Protein AF-A0A077PC19-F1 (afdb_monomer_lite)

Secondary structure (DSSP, 8-state):
--GGG--HHHHHHHHHHHHHHHHHHHHHHHHT---TTS-HHHHHHHHHHHHHHHHHHHHHTTHHHHHHHHHHHHHHTT-HHHHHHTT--------HHHHHHHHHH-GGGGSS----HHHHHHHHHHHHHHHHHHHHHHHTT--HHHHHHHHHHHHHHHHHHHHHHHHHHHHHTTSS---GGGHHHHSSSSS--HHHHHHHHHHHHHHT-----STTHHHHHHHHHHHHHHHHTT-S-HHHHHHHHHT-TT-SSPPPHHHHHHHHHHHHHHHHHHHHHHHHHHHHHHHTHHHHHHHHHHHHHHTTTTTTSS----GGGHHHHHHHHHHHHHHHT-

Structure (mmCIF, N/CA/C/O backbone):
data_AF-A0A077PC19-F1
#
_entry.id   AF-A0A077PC19-F1
#
loop_
_atom_site.group_PDB
_atom_site.id
_atom_site.type_symbol
_atom_site.label_atom_id
_atom_site.label_alt_id
_atom_site.label_comp_id
_atom_site.label_asym_id
_atom_site.label_entity_id
_atom_site.label_seq_id
_atom_site.pdbx_PDB_ins_code
_atom_site.Cartn_x
_atom_site.Cartn_y
_atom_site.Cartn_z
_atom_site.occupancy
_atom_site.B_iso_or_equiv
_atom_site.auth_seq_id
_atom_site.auth_comp_id
_atom_site.auth_asym_id
_atom_site.auth_atom_id
_atom_site.pdbx_PDB_model_num
ATOM 1 N N . MET A 1 1 ? -17.671 18.410 3.316 1.00 48.97 1 MET A N 1
ATOM 2 C CA . MET A 1 1 ? -18.473 17.272 2.819 1.00 48.97 1 MET A CA 1
ATOM 3 C C . MET A 1 1 ? -18.928 16.477 4.022 1.00 48.97 1 MET A C 1
ATOM 5 O O . MET A 1 1 ? -18.102 16.226 4.891 1.00 48.97 1 MET A O 1
ATOM 9 N N . ASP A 1 2 ? -20.216 16.154 4.103 1.00 54.69 2 ASP A N 1
ATOM 10 C CA . ASP A 1 2 ? -20.725 15.226 5.115 1.00 54.69 2 ASP A CA 1
ATOM 11 C C . ASP A 1 2 ? -20.198 13.819 4.784 1.00 54.69 2 ASP A C 1
ATOM 13 O O . ASP A 1 2 ? -20.251 13.385 3.634 1.00 54.69 2 ASP A O 1
ATOM 17 N N . VAL A 1 3 ? -19.645 13.109 5.767 1.00 60.34 3 VAL A N 1
ATOM 18 C CA . VAL A 1 3 ? -18.997 11.793 5.579 1.00 60.34 3 VAL A CA 1
ATOM 19 C C . VAL A 1 3 ? -19.980 10.761 5.015 1.00 60.34 3 VAL A C 1
ATOM 21 O O . VAL A 1 3 ? -19.579 9.813 4.344 1.00 60.34 3 VAL A O 1
ATOM 24 N N . LYS A 1 4 ? -21.281 10.984 5.230 1.00 57.84 4 LYS A N 1
ATOM 25 C CA . LYS A 1 4 ? -22.383 10.142 4.749 1.00 57.84 4 LYS A CA 1
ATOM 26 C C . LYS A 1 4 ? -22.545 10.116 3.225 1.00 57.84 4 LYS A C 1
ATOM 28 O O . LYS A 1 4 ? -23.187 9.200 2.727 1.00 57.84 4 LYS A O 1
ATOM 33 N N . SER A 1 5 ? -21.990 11.085 2.492 1.00 66.00 5 SER A N 1
ATOM 34 C CA . SER A 1 5 ? -22.081 11.148 1.025 1.00 66.00 5 SER A CA 1
ATOM 35 C C . SER A 1 5 ? -20.858 10.564 0.308 1.00 66.00 5 SER A C 1
ATOM 37 O O . SER A 1 5 ? -20.728 10.737 -0.902 1.00 66.00 5 SER A O 1
ATOM 39 N N . ILE A 1 6 ? -19.911 9.966 1.039 1.00 77.88 6 ILE A N 1
ATOM 40 C CA . ILE A 1 6 ? -18.661 9.451 0.473 1.00 77.88 6 ILE A CA 1
ATOM 41 C C . ILE A 1 6 ? -18.860 7.993 0.069 1.00 77.88 6 ILE A C 1
ATOM 43 O O . ILE A 1 6 ? -19.197 7.152 0.899 1.00 77.88 6 ILE A O 1
ATOM 47 N N . ASP A 1 7 ? -18.589 7.689 -1.197 1.00 84.69 7 ASP A N 1
ATOM 48 C CA . ASP A 1 7 ? -18.525 6.318 -1.691 1.00 84.69 7 ASP A CA 1
ATOM 49 C C . ASP A 1 7 ? -17.154 5.708 -1.350 1.00 84.69 7 ASP A C 1
ATOM 51 O O . ASP A 1 7 ? -16.141 5.981 -2.000 1.00 84.69 7 ASP A O 1
ATOM 55 N N . PHE A 1 8 ? -17.103 4.911 -0.282 1.00 85.25 8 PHE A N 1
ATOM 56 C CA . PHE A 1 8 ? -15.857 4.302 0.188 1.00 85.25 8 PHE A CA 1
ATOM 57 C C . PHE A 1 8 ? -15.315 3.227 -0.761 1.00 85.25 8 PHE A C 1
ATOM 59 O O . PHE A 1 8 ? -14.097 3.032 -0.803 1.00 85.25 8 PHE A O 1
ATOM 66 N N . ASP A 1 9 ? -16.179 2.568 -1.536 1.00 81.12 9 ASP A N 1
ATOM 67 C CA . ASP A 1 9 ? -15.757 1.581 -2.530 1.00 81.12 9 ASP A CA 1
ATOM 68 C C . ASP A 1 9 ? -15.056 2.279 -3.694 1.00 81.12 9 ASP A C 1
ATOM 70 O O . ASP A 1 9 ? -13.981 1.844 -4.118 1.00 81.12 9 ASP A O 1
ATOM 74 N N . LEU A 1 10 ? -15.581 3.432 -4.121 1.00 87.12 10 LEU A N 1
ATOM 75 C CA . LEU A 1 10 ? -14.931 4.301 -5.098 1.00 87.12 10 LEU A CA 1
ATOM 76 C C . LEU A 1 10 ? -13.562 4.795 -4.597 1.00 87.12 10 LEU A C 1
ATOM 78 O O . LEU A 1 10 ? -12.567 4.691 -5.317 1.00 87.12 10 LEU A O 1
ATOM 82 N N . ILE A 1 11 ? -13.461 5.265 -3.344 1.00 89.12 11 ILE A N 1
ATOM 83 C CA . ILE A 1 11 ? -12.167 5.664 -2.752 1.00 89.12 11 ILE A CA 1
ATOM 84 C C . ILE A 1 11 ? -11.170 4.497 -2.758 1.00 89.12 11 ILE A C 1
ATOM 86 O O . ILE A 1 11 ? -10.009 4.666 -3.143 1.00 89.12 11 ILE A O 1
ATOM 90 N N . ASN A 1 12 ? -11.608 3.309 -2.338 1.00 84.69 12 ASN A N 1
ATOM 91 C CA . ASN A 1 12 ? -10.761 2.122 -2.272 1.00 84.69 12 ASN A CA 1
ATOM 92 C C . ASN A 1 12 ? -10.305 1.669 -3.671 1.00 84.69 12 ASN A C 1
ATOM 94 O O . ASN A 1 12 ? -9.142 1.292 -3.834 1.00 84.69 12 ASN A O 1
ATOM 98 N N . TYR A 1 13 ? -11.181 1.765 -4.677 1.00 87.75 13 TYR A N 1
ATOM 99 C CA . TYR A 1 13 ? -10.856 1.515 -6.081 1.00 87.75 13 TYR A CA 1
ATOM 100 C C . TYR A 1 13 ? -9.751 2.455 -6.575 1.00 87.75 13 TYR A C 1
ATOM 102 O O . TYR A 1 13 ? -8.695 1.986 -7.002 1.00 87.75 13 TYR A O 1
ATOM 110 N N . HIS A 1 14 ? -9.935 3.773 -6.441 1.00 89.94 14 HIS A N 1
ATOM 111 C CA . HIS A 1 14 ? -8.957 4.754 -6.922 1.00 89.94 14 HIS A CA 1
ATOM 112 C C . HIS A 1 14 ? -7.614 4.652 -6.191 1.00 89.94 14 HIS A C 1
ATOM 114 O O . HIS A 1 14 ? -6.563 4.671 -6.830 1.00 89.94 14 HIS A O 1
ATOM 120 N N . ALA A 1 15 ? -7.621 4.457 -4.868 1.00 88.56 15 ALA A N 1
ATOM 121 C CA . ALA A 1 15 ? -6.392 4.221 -4.113 1.00 88.56 15 ALA A CA 1
ATOM 122 C C . ALA A 1 15 ? -5.698 2.907 -4.523 1.00 88.56 15 ALA A C 1
ATOM 124 O O . ALA A 1 15 ? -4.467 2.836 -4.548 1.00 88.56 15 ALA A O 1
ATOM 125 N N . GLY A 1 16 ? -6.467 1.870 -4.866 1.00 85.75 16 GLY A N 1
ATOM 126 C CA . GLY A 1 16 ? -5.959 0.611 -5.409 1.00 85.75 16 GLY A CA 1
ATOM 127 C C . GLY A 1 16 ? -5.294 0.774 -6.778 1.00 85.75 16 GLY A C 1
ATOM 128 O O . GLY A 1 16 ? -4.178 0.289 -6.970 1.00 85.75 16 GLY A O 1
ATOM 129 N N . GLU A 1 17 ? -5.932 1.491 -7.701 1.00 87.88 17 GLU A N 1
ATOM 130 C CA . GLU A 1 17 ? -5.395 1.750 -9.043 1.00 87.88 17 GLU A CA 1
ATOM 131 C C . GLU A 1 17 ? -4.142 2.637 -8.998 1.00 87.88 17 GLU A C 1
ATOM 133 O O . GLU A 1 17 ? -3.145 2.326 -9.653 1.00 87.88 17 GLU A O 1
ATOM 138 N N . THR A 1 18 ? -4.117 3.665 -8.143 1.00 90.25 18 THR A N 1
ATOM 139 C CA . THR A 1 18 ? -2.910 4.476 -7.919 1.00 90.25 18 THR A CA 1
ATOM 140 C C . THR A 1 18 ? -1.767 3.637 -7.338 1.00 90.25 18 THR A C 1
ATOM 142 O O . THR A 1 18 ? -0.647 3.683 -7.850 1.00 90.25 18 THR A O 1
ATOM 145 N N . LEU A 1 19 ? -2.026 2.800 -6.322 1.00 88.31 19 LEU A N 1
ATOM 146 C CA . LEU A 1 19 ? -1.015 1.879 -5.772 1.00 88.31 19 LEU A CA 1
ATOM 147 C C . LEU A 1 19 ? -0.431 0.954 -6.830 1.00 88.31 19 LEU A C 1
ATOM 149 O O . LEU A 1 19 ? 0.780 0.725 -6.867 1.00 88.31 19 LEU A O 1
ATOM 153 N N . ARG A 1 20 ? -1.316 0.401 -7.655 1.00 83.94 20 ARG A N 1
ATOM 154 C CA . ARG A 1 20 ? -0.983 -0.516 -8.734 1.00 83.94 20 ARG A CA 1
ATOM 155 C C . ARG A 1 20 ? -0.072 0.157 -9.755 1.00 83.94 20 ARG A C 1
ATOM 157 O O . ARG A 1 20 ? 0.998 -0.372 -10.034 1.00 83.94 20 ARG A O 1
ATOM 164 N N . PHE A 1 21 ? -0.455 1.333 -10.244 1.00 89.31 21 PHE A N 1
ATOM 165 C CA . PHE A 1 21 ? 0.338 2.103 -11.197 1.00 89.31 21 PHE A CA 1
ATOM 166 C C . PHE A 1 21 ? 1.754 2.377 -10.676 1.00 89.31 21 PHE A C 1
ATOM 168 O O . PHE A 1 21 ? 2.738 2.032 -11.330 1.00 89.31 21 PHE A O 1
ATOM 175 N N . TYR A 1 22 ? 1.876 2.894 -9.450 1.00 87.00 22 TYR A N 1
ATOM 176 C CA . TYR A 1 22 ? 3.179 3.206 -8.858 1.00 87.00 22 TYR A CA 1
ATOM 177 C C . TYR A 1 22 ? 4.042 1.978 -8.550 1.00 87.00 22 TYR A C 1
ATOM 179 O O . TYR A 1 22 ? 5.268 2.083 -8.472 1.00 87.00 22 TYR A O 1
ATOM 187 N N . TRP A 1 23 ? 3.431 0.804 -8.389 1.00 80.06 23 TRP A N 1
ATOM 188 C CA . TRP A 1 23 ? 4.167 -0.455 -8.331 1.00 80.06 23 TRP A CA 1
ATOM 189 C C . TRP A 1 23 ? 4.672 -0.873 -9.721 1.00 80.06 23 TRP A C 1
ATOM 191 O O . TRP A 1 23 ? 5.827 -1.289 -9.864 1.00 80.06 23 TRP A O 1
ATOM 201 N N . ASP A 1 24 ? 3.834 -0.712 -10.743 1.00 81.94 24 ASP A N 1
ATOM 202 C CA . ASP A 1 24 ? 4.104 -1.157 -12.108 1.00 81.94 24 ASP A CA 1
ATOM 203 C C . ASP A 1 24 ? 5.155 -0.275 -12.828 1.00 81.94 24 ASP A C 1
ATOM 205 O O . ASP A 1 24 ? 5.886 -0.794 -13.672 1.00 81.94 24 ASP A O 1
ATOM 209 N N . ILE A 1 25 ? 5.350 0.997 -12.434 1.00 85.50 25 ILE A N 1
ATOM 210 C CA . ILE A 1 25 ? 6.392 1.900 -12.988 1.00 85.50 25 ILE A CA 1
ATOM 211 C C . ILE A 1 25 ? 7.779 1.241 -13.028 1.00 85.50 25 ILE A C 1
ATOM 213 O O . ILE A 1 25 ? 8.498 1.310 -14.027 1.00 85.50 25 ILE A O 1
ATOM 217 N N . ARG A 1 26 ? 8.166 0.559 -11.944 1.00 80.25 26 ARG A N 1
ATOM 218 C CA . ARG A 1 26 ? 9.475 -0.101 -11.852 1.00 80.25 26 ARG A CA 1
ATOM 219 C C . ARG A 1 26 ? 9.631 -1.216 -12.889 1.00 80.25 26 ARG A C 1
ATOM 221 O O . ARG A 1 26 ? 10.747 -1.499 -13.319 1.00 80.25 26 ARG A O 1
ATOM 228 N N . LEU A 1 27 ? 8.536 -1.867 -13.279 1.00 80.31 27 LEU A N 1
ATOM 229 C CA . LEU A 1 27 ? 8.556 -2.940 -14.272 1.00 80.31 27 LEU A CA 1
ATOM 230 C C . LEU A 1 27 ? 8.860 -2.403 -15.671 1.00 80.31 27 LEU A C 1
ATOM 232 O O . LEU A 1 27 ? 9.579 -3.073 -16.407 1.00 80.31 27 LEU A O 1
ATOM 236 N N . CYS A 1 28 ? 8.401 -1.191 -15.995 1.00 84.19 28 CYS A N 1
ATOM 237 C CA . CYS A 1 28 ? 8.773 -0.506 -17.233 1.00 84.19 28 CYS A CA 1
ATOM 238 C C . CYS A 1 28 ? 10.297 -0.298 -17.307 1.00 84.19 28 CYS A C 1
ATOM 240 O O . CYS A 1 28 ? 10.916 -0.634 -18.314 1.00 84.19 28 CYS A O 1
ATOM 242 N N . MET A 1 29 ? 10.934 0.113 -16.201 1.00 82.94 29 MET A N 1
ATOM 243 C CA . MET A 1 29 ? 12.398 0.271 -16.155 1.00 82.94 29 MET A CA 1
ATOM 244 C C . MET A 1 29 ? 13.146 -1.053 -16.289 1.00 82.94 29 MET A C 1
ATOM 246 O O . MET A 1 29 ? 14.207 -1.126 -16.894 1.00 82.94 29 MET A O 1
ATOM 250 N N . LEU A 1 30 ? 12.617 -2.127 -15.700 1.00 76.50 30 LEU A N 1
ATOM 251 C CA . LEU A 1 30 ? 13.215 -3.454 -15.855 1.00 76.50 30 LEU A CA 1
ATOM 252 C C . LEU A 1 30 ? 13.087 -3.973 -17.296 1.00 76.50 30 LEU A C 1
ATOM 254 O O . LEU A 1 30 ? 13.908 -4.788 -17.717 1.00 76.50 30 LEU A O 1
ATOM 258 N N . ALA A 1 31 ? 12.078 -3.514 -18.038 1.00 78.38 31 ALA A N 1
ATOM 259 C CA . ALA A 1 31 ? 11.825 -3.916 -19.414 1.00 78.38 31 ALA A CA 1
ATOM 260 C C . ALA A 1 31 ? 12.740 -3.223 -20.439 1.00 78.38 31 ALA A C 1
ATOM 262 O O . ALA A 1 31 ? 12.983 -3.815 -21.490 1.00 78.38 31 ALA A O 1
ATOM 263 N N . SER A 1 32 ? 13.301 -2.042 -20.137 1.00 79.00 32 SER A N 1
ATOM 264 C CA . SER A 1 32 ? 14.166 -1.289 -21.068 1.00 79.00 32 SER A CA 1
ATOM 265 C C . SER A 1 32 ? 15.507 -1.953 -21.372 1.00 79.00 32 SER A C 1
ATOM 267 O O . SER A 1 32 ? 16.168 -1.572 -22.331 1.00 79.00 32 SER A O 1
ATOM 269 N N . ARG A 1 33 ? 15.909 -2.964 -20.587 1.00 70.19 33 ARG A N 1
ATOM 270 C CA . ARG A 1 33 ? 17.160 -3.738 -20.730 1.00 70.19 33 ARG A CA 1
ATOM 271 C C . ARG A 1 33 ? 18.460 -2.929 -20.639 1.00 70.19 33 ARG A C 1
ATOM 273 O O . ARG A 1 33 ? 19.518 -3.553 -20.634 1.00 70.19 33 ARG A O 1
ATOM 280 N N . THR A 1 34 ? 18.398 -1.609 -20.472 1.00 76.38 34 THR A N 1
ATOM 281 C CA . THR A 1 34 ? 19.565 -0.749 -20.258 1.00 76.38 34 THR A CA 1
ATOM 282 C C . THR A 1 34 ? 20.288 -1.167 -18.981 1.00 76.38 34 THR A C 1
ATOM 284 O O . THR A 1 34 ? 19.705 -1.269 -17.894 1.00 76.38 34 THR A O 1
ATOM 287 N N . LEU A 1 35 ? 21.579 -1.432 -19.103 1.00 70.25 35 LEU A N 1
ATOM 288 C CA . LEU A 1 35 ? 22.453 -1.773 -18.001 1.00 70.25 35 LEU A CA 1
ATOM 289 C C . LEU A 1 35 ? 23.081 -0.508 -17.416 1.00 70.25 35 LEU A C 1
ATOM 291 O O . LEU A 1 35 ? 23.313 0.500 -18.076 1.00 70.25 35 LEU A O 1
ATOM 295 N N . SER A 1 36 ? 23.451 -0.583 -16.139 1.00 67.00 36 SER A N 1
ATOM 296 C CA . SER A 1 36 ? 24.162 0.510 -15.466 1.00 67.00 36 SER A CA 1
ATOM 297 C C . SER A 1 36 ? 25.519 0.836 -16.105 1.00 67.00 36 SER A C 1
ATOM 299 O O . SER A 1 36 ? 26.063 1.906 -15.854 1.00 67.00 36 SER A O 1
ATOM 301 N N . SER A 1 37 ? 26.091 -0.103 -16.863 1.00 70.19 37 SER A N 1
ATOM 302 C CA . SER A 1 37 ? 27.350 0.043 -17.603 1.00 70.19 37 SER A CA 1
ATOM 303 C C . SER A 1 37 ? 27.198 0.777 -18.932 1.00 70.19 37 SER A C 1
ATOM 305 O O . SER A 1 37 ? 28.211 1.198 -19.477 1.00 70.19 37 SER A O 1
ATOM 307 N N . ASP A 1 38 ? 25.972 0.924 -19.438 1.00 79.69 38 ASP A N 1
ATOM 308 C CA . ASP A 1 38 ? 25.723 1.522 -20.749 1.00 79.69 38 ASP A CA 1
ATOM 309 C C . ASP A 1 38 ? 26.036 3.019 -20.732 1.00 79.69 38 ASP A C 1
ATOM 311 O O . ASP A 1 38 ? 26.166 3.641 -19.661 1.00 79.69 38 ASP A O 1
ATOM 315 N N . SER A 1 39 ? 26.170 3.604 -21.922 1.00 86.50 39 SER A N 1
ATOM 316 C CA . SER A 1 39 ? 26.531 5.010 -22.049 1.00 86.50 39 SER A CA 1
ATOM 317 C C . SER A 1 39 ? 25.462 5.917 -21.425 1.00 86.50 39 SER A C 1
ATOM 319 O O . SER A 1 39 ? 24.308 5.535 -21.206 1.00 86.50 39 SER A O 1
ATOM 321 N N . ILE A 1 40 ? 25.852 7.149 -21.091 1.00 86.19 40 ILE A N 1
ATOM 322 C CA . ILE A 1 40 ? 24.906 8.147 -20.573 1.00 86.19 40 ILE A CA 1
ATOM 323 C C . ILE A 1 40 ? 23.813 8.438 -21.611 1.00 86.19 40 ILE A C 1
ATOM 325 O O . ILE A 1 40 ? 22.666 8.665 -21.229 1.00 86.19 40 ILE A O 1
ATOM 329 N N . GLU A 1 41 ? 24.146 8.398 -22.901 1.00 88.19 41 GLU A N 1
ATOM 330 C CA . GLU A 1 41 ? 23.197 8.687 -23.974 1.00 88.19 41 GLU A CA 1
ATOM 331 C C . GLU A 1 41 ? 22.148 7.575 -24.116 1.00 88.19 41 GLU A C 1
ATOM 333 O O . GLU A 1 41 ? 20.954 7.872 -24.100 1.00 88.19 41 GLU A O 1
ATOM 338 N N . ASP A 1 42 ? 22.560 6.303 -24.068 1.00 85.81 42 ASP A N 1
ATOM 339 C CA . ASP A 1 42 ? 21.639 5.150 -24.096 1.00 85.81 42 ASP A CA 1
ATOM 340 C C . ASP A 1 42 ? 20.650 5.180 -22.920 1.00 85.81 42 ASP A C 1
ATOM 342 O O . ASP A 1 42 ? 19.464 4.854 -23.051 1.00 85.81 42 ASP A O 1
ATOM 346 N N . LYS A 1 43 ? 21.125 5.612 -21.744 1.00 86.88 43 LYS A N 1
ATOM 347 C CA . LYS A 1 43 ? 20.294 5.781 -20.543 1.00 86.88 43 LYS A CA 1
ATOM 348 C C . LYS A 1 43 ? 19.287 6.912 -20.697 1.00 86.88 43 LYS A C 1
ATOM 350 O O . LYS A 1 43 ? 18.141 6.744 -20.282 1.00 86.88 43 LYS A O 1
ATOM 355 N N . LYS A 1 44 ? 19.685 8.045 -21.281 1.00 90.06 44 LYS A N 1
ATOM 356 C CA . LYS A 1 44 ? 18.773 9.163 -21.561 1.00 90.06 44 LYS A CA 1
ATOM 357 C C . LYS A 1 44 ? 17.718 8.774 -22.590 1.00 90.06 44 LYS A C 1
ATOM 359 O O . LYS A 1 44 ? 16.547 9.081 -22.384 1.00 90.06 44 LYS A O 1
ATOM 364 N N . GLU A 1 45 ? 18.105 8.088 -23.664 1.00 90.69 45 GLU A N 1
ATOM 365 C CA . GLU A 1 45 ? 17.160 7.616 -24.680 1.00 90.69 45 GLU A CA 1
ATOM 366 C C . GLU A 1 45 ? 16.149 6.638 -24.071 1.00 90.69 45 GLU A C 1
ATOM 368 O O . GLU A 1 45 ? 14.938 6.816 -24.211 1.00 90.69 45 GLU A O 1
ATOM 373 N N . SER A 1 46 ? 16.637 5.658 -23.308 1.00 89.62 46 SER A N 1
ATOM 374 C CA . SER A 1 46 ? 15.786 4.688 -22.618 1.00 89.62 46 SER A CA 1
ATOM 375 C C . SER A 1 46 ? 14.843 5.362 -21.617 1.00 89.62 46 SER A C 1
ATOM 377 O O . SER A 1 46 ? 13.659 5.037 -21.578 1.00 89.62 46 SER A O 1
ATOM 379 N N . ALA A 1 47 ? 15.326 6.347 -20.851 1.00 90.62 47 ALA A N 1
ATOM 380 C CA . ALA A 1 47 ? 14.501 7.113 -19.919 1.00 90.62 47 ALA A CA 1
ATOM 381 C C . ALA A 1 47 ? 13.383 7.897 -20.628 1.00 90.62 47 ALA A C 1
ATOM 383 O O . ALA A 1 47 ? 12.259 7.904 -20.133 1.00 90.62 47 ALA A O 1
ATOM 384 N N . LYS A 1 48 ? 13.648 8.490 -21.803 1.00 93.50 48 LYS A N 1
ATOM 385 C CA . LYS A 1 48 ? 12.622 9.163 -22.626 1.00 93.50 48 LYS A CA 1
ATOM 386 C C . LYS A 1 48 ? 11.567 8.188 -23.151 1.00 93.50 48 LYS A C 1
ATOM 388 O O . LYS A 1 48 ? 10.381 8.504 -23.152 1.00 93.50 48 LYS A O 1
ATOM 393 N N . LYS A 1 49 ? 11.976 6.997 -23.608 1.00 93.50 49 LYS A N 1
ATOM 394 C CA . LYS A 1 49 ? 11.027 5.957 -24.055 1.00 93.50 49 LYS A CA 1
ATOM 395 C C . LYS A 1 49 ? 10.144 5.495 -22.897 1.00 93.50 49 LYS A C 1
ATOM 397 O O . LYS A 1 49 ? 8.926 5.424 -23.033 1.00 93.50 49 LYS A O 1
ATOM 402 N N . CYS A 1 50 ? 10.754 5.248 -21.743 1.00 92.00 50 CYS A N 1
ATOM 403 C CA . CYS A 1 50 ? 10.055 4.896 -20.518 1.00 92.00 50 CYS A CA 1
ATOM 404 C C . CYS A 1 50 ? 9.065 5.978 -20.062 1.00 92.00 50 CYS A C 1
ATOM 406 O O . CYS A 1 50 ? 7.925 5.646 -19.758 1.00 92.00 50 CYS A O 1
ATOM 408 N N . GLU A 1 51 ? 9.465 7.251 -20.049 1.00 94.19 51 GLU A N 1
ATOM 409 C CA . GLU A 1 51 ? 8.584 8.381 -19.731 1.00 94.19 51 GLU A CA 1
ATOM 410 C C . GLU A 1 51 ? 7.322 8.370 -20.598 1.00 94.19 51 GLU A C 1
ATOM 412 O O . GLU A 1 51 ? 6.223 8.289 -20.054 1.00 94.19 51 GLU A O 1
ATOM 417 N N . LYS A 1 52 ? 7.472 8.330 -21.929 1.00 94.31 52 LYS A N 1
ATOM 418 C CA . LYS A 1 52 ? 6.335 8.317 -22.867 1.00 94.31 52 LYS A CA 1
ATOM 419 C C . LYS A 1 52 ? 5.345 7.185 -22.585 1.00 94.31 52 LYS A C 1
ATOM 421 O O . LYS A 1 52 ? 4.132 7.388 -22.624 1.00 94.31 52 LYS A O 1
ATOM 426 N N . ILE A 1 53 ? 5.848 5.982 -22.302 1.00 91.88 53 ILE A N 1
ATOM 427 C CA . ILE A 1 53 ? 4.997 4.831 -21.965 1.00 91.88 53 ILE A CA 1
ATOM 428 C C . ILE A 1 53 ? 4.280 5.052 -20.640 1.00 91.88 53 ILE A C 1
ATOM 430 O O . ILE A 1 53 ? 3.087 4.780 -20.540 1.00 91.88 53 ILE A O 1
ATOM 434 N N . LEU A 1 54 ? 4.993 5.523 -19.618 1.00 92.12 54 LEU A N 1
ATOM 435 C CA . LEU A 1 54 ? 4.415 5.739 -18.296 1.00 92.12 54 LEU A CA 1
ATOM 436 C C . LEU A 1 54 ? 3.358 6.843 -18.307 1.00 92.12 54 LEU A C 1
ATOM 438 O O . LEU A 1 54 ? 2.334 6.681 -17.650 1.00 92.12 54 LEU A O 1
ATOM 442 N N . GLU A 1 55 ? 3.553 7.908 -19.084 1.00 92.81 55 GLU A N 1
ATOM 443 C CA . GLU A 1 55 ? 2.549 8.955 -19.295 1.00 92.81 55 GLU A CA 1
ATOM 444 C C . GLU A 1 55 ? 1.291 8.408 -19.970 1.00 92.81 55 GLU A C 1
ATOM 446 O O . GLU A 1 55 ? 0.180 8.629 -19.480 1.00 92.81 55 GLU A O 1
ATOM 451 N N . LYS A 1 56 ? 1.454 7.627 -21.047 1.00 92.06 56 LYS A N 1
ATOM 452 C CA . LYS A 1 56 ? 0.334 6.949 -21.711 1.00 92.06 56 LYS A CA 1
ATOM 453 C C . LYS A 1 56 ? -0.406 6.027 -20.742 1.00 92.06 56 LYS A C 1
ATOM 455 O O . LYS A 1 56 ? -1.627 6.079 -20.643 1.00 92.06 56 LYS A O 1
ATOM 460 N N . PHE A 1 57 ? 0.328 5.220 -19.980 1.00 89.31 57 PHE A N 1
ATOM 461 C CA . PHE A 1 57 ? -0.258 4.275 -19.034 1.00 89.31 57 PHE A CA 1
ATOM 462 C C . PHE A 1 57 ? -0.977 4.987 -17.876 1.00 89.31 57 PHE A C 1
ATOM 464 O O . PHE A 1 57 ? -2.056 4.563 -17.466 1.00 89.31 57 PHE A O 1
ATOM 471 N N . ALA A 1 58 ? -0.428 6.102 -17.383 1.00 91.00 58 ALA A N 1
ATOM 472 C CA . ALA A 1 58 ? -1.067 6.945 -16.374 1.00 91.00 58 ALA A CA 1
ATOM 473 C C . ALA A 1 58 ? -2.372 7.574 -16.886 1.00 91.00 58 ALA A C 1
ATOM 475 O O . ALA A 1 58 ? -3.349 7.664 -16.136 1.00 91.00 58 ALA A O 1
ATOM 476 N N . PHE A 1 59 ? -2.388 7.999 -18.153 1.00 91.38 59 PHE A N 1
ATOM 477 C CA . PHE A 1 59 ? -3.575 8.530 -18.817 1.00 91.38 59 PHE A CA 1
ATOM 478 C C . PHE A 1 59 ? -4.662 7.459 -18.966 1.00 91.38 59 PHE A C 1
ATOM 480 O O . PHE A 1 59 ? -5.786 7.676 -18.513 1.00 91.38 59 PHE A O 1
ATOM 487 N N . ASP A 1 60 ? -4.314 6.284 -19.500 1.00 88.75 60 ASP A N 1
ATOM 488 C CA . ASP A 1 60 ? -5.245 5.165 -19.705 1.00 88.75 60 ASP A CA 1
ATOM 489 C C . ASP A 1 60 ? -5.874 4.693 -18.382 1.00 88.75 60 ASP A C 1
ATOM 491 O O . ASP A 1 60 ? -7.067 4.395 -18.316 1.00 88.75 60 ASP A O 1
ATOM 495 N N . MET A 1 61 ? -5.088 4.675 -17.299 1.00 88.25 61 MET A N 1
ATOM 496 C CA . MET A 1 61 ? -5.550 4.327 -15.949 1.00 88.25 61 MET A CA 1
ATOM 497 C C . MET A 1 61 ? -6.241 5.486 -15.207 1.00 88.25 61 MET A C 1
ATOM 499 O O . MET A 1 61 ? -6.635 5.322 -14.051 1.00 88.25 61 MET A O 1
ATOM 503 N N . LYS A 1 62 ? -6.378 6.665 -15.829 1.00 91.00 62 LYS A N 1
ATOM 504 C CA . LYS A 1 62 ? -6.969 7.878 -15.233 1.00 91.00 62 LYS A CA 1
ATOM 505 C C . LYS A 1 62 ? -6.346 8.267 -13.885 1.00 91.00 62 LYS A C 1
ATOM 507 O O . LYS A 1 62 ? -7.029 8.727 -12.969 1.00 91.00 62 LYS A O 1
ATOM 512 N N . ILE A 1 63 ? -5.027 8.132 -13.756 1.00 91.75 63 ILE A N 1
ATOM 513 C CA . ILE A 1 63 ? -4.309 8.355 -12.489 1.00 91.75 63 ILE A CA 1
ATOM 514 C C . ILE A 1 63 ? -4.507 9.776 -11.945 1.00 91.75 63 ILE A C 1
ATOM 516 O O . ILE A 1 63 ? -4.638 9.958 -10.736 1.00 91.75 63 ILE A O 1
ATOM 520 N N . ASN A 1 64 ? -4.633 10.777 -12.818 1.00 89.56 64 ASN A N 1
ATOM 521 C CA . ASN A 1 64 ? -4.917 12.158 -12.412 1.00 89.56 64 ASN A CA 1
ATOM 522 C C . ASN A 1 64 ? -6.289 12.325 -11.740 1.00 89.56 64 ASN A C 1
ATOM 524 O O . ASN A 1 64 ? -6.430 13.133 -10.823 1.00 89.56 64 ASN A O 1
ATOM 528 N N . GLU A 1 65 ? -7.300 11.574 -12.177 1.00 90.62 65 GLU A N 1
ATOM 529 C CA . GLU A 1 65 ? -8.622 11.567 -11.545 1.00 90.62 65 GLU A CA 1
ATOM 530 C C . GLU A 1 65 ? -8.546 10.900 -10.171 1.00 90.62 65 GLU A C 1
ATOM 532 O O . GLU A 1 65 ? -8.948 11.502 -9.172 1.00 90.62 65 GLU A O 1
ATOM 537 N N . SER A 1 66 ? -7.919 9.719 -10.105 1.00 92.44 66 SER A N 1
ATOM 538 C CA . SER A 1 66 ? -7.654 9.019 -8.845 1.00 92.44 66 SER A CA 1
ATOM 539 C C . SER A 1 66 ? -6.938 9.928 -7.850 1.00 92.44 66 SER A C 1
ATOM 541 O O . SER A 1 66 ? -7.320 9.994 -6.682 1.00 92.44 66 SER A O 1
ATOM 543 N N . HIS A 1 67 ? -5.959 10.712 -8.313 1.00 91.69 67 HIS A N 1
ATOM 544 C CA . HIS A 1 67 ? -5.231 11.617 -7.442 1.00 91.69 67 HIS A CA 1
ATOM 545 C C . HIS A 1 67 ? -6.098 12.709 -6.817 1.00 91.69 67 HIS A C 1
ATOM 547 O O . HIS A 1 67 ? -5.929 12.994 -5.630 1.00 91.69 67 HIS A O 1
ATOM 553 N N . LYS A 1 68 ? -7.021 13.300 -7.587 1.00 90.19 68 LYS A N 1
ATOM 554 C CA . LYS A 1 68 ? -7.968 14.311 -7.092 1.00 90.19 68 LYS A CA 1
ATOM 555 C C . LYS A 1 68 ? -8.907 13.719 -6.044 1.00 90.19 68 LYS A C 1
ATOM 557 O O . LYS A 1 68 ? -9.103 14.320 -4.991 1.00 90.19 68 LYS A O 1
ATOM 562 N N . ILE A 1 69 ? -9.437 12.527 -6.310 1.00 90.88 69 ILE A N 1
ATOM 563 C CA . ILE A 1 69 ? -10.349 11.817 -5.405 1.00 90.88 69 ILE A CA 1
ATOM 564 C C . ILE A 1 69 ? -9.656 11.503 -4.074 1.00 90.88 69 ILE A C 1
ATOM 566 O O . ILE A 1 69 ? -10.178 11.829 -3.007 1.00 90.88 69 ILE A O 1
ATOM 570 N N . ILE A 1 70 ? -8.443 10.947 -4.135 1.00 91.44 70 ILE A N 1
ATOM 571 C CA . ILE A 1 70 ? -7.625 10.624 -2.959 1.00 91.44 70 ILE A CA 1
ATOM 572 C C . ILE A 1 70 ? -7.312 11.889 -2.144 1.00 91.44 70 ILE A C 1
ATOM 574 O O . ILE A 1 70 ? -7.471 11.884 -0.924 1.00 91.44 70 ILE A O 1
ATOM 578 N N . ASN A 1 71 ? -6.939 12.992 -2.799 1.00 89.38 71 ASN A N 1
ATOM 579 C CA . ASN A 1 71 ? -6.658 14.269 -2.132 1.00 89.38 71 ASN A CA 1
ATOM 580 C C . ASN A 1 71 ? -7.866 14.866 -1.413 1.00 89.38 71 ASN A C 1
ATOM 582 O O . ASN A 1 71 ? -7.761 15.321 -0.268 1.00 89.38 71 ASN A O 1
ATOM 586 N N . ASN A 1 72 ? -9.018 14.858 -2.081 1.00 89.44 72 ASN A N 1
ATOM 587 C CA . ASN A 1 72 ? -10.263 15.346 -1.500 1.00 89.44 72 ASN A CA 1
ATOM 588 C C . ASN A 1 72 ? -10.637 14.515 -0.268 1.00 89.44 72 ASN A C 1
ATOM 590 O O . ASN A 1 72 ? -11.043 15.062 0.761 1.00 89.44 72 ASN A O 1
ATOM 594 N N . PHE A 1 73 ? -10.438 13.197 -0.339 1.00 91.06 73 PHE A N 1
ATOM 595 C CA . PHE A 1 73 ? -10.687 12.305 0.783 1.00 91.06 73 PHE A CA 1
ATOM 596 C C . PHE A 1 73 ? -9.723 12.542 1.952 1.00 91.06 73 PHE A C 1
ATOM 598 O O . PHE A 1 73 ? -10.187 12.686 3.080 1.00 91.06 73 PHE A O 1
ATOM 605 N N . ILE A 1 74 ? -8.413 12.670 1.700 1.00 90.00 74 ILE A N 1
ATOM 606 C CA . ILE A 1 74 ? -7.401 13.004 2.724 1.00 90.00 74 ILE A CA 1
ATOM 607 C C . ILE A 1 74 ? -7.772 14.293 3.469 1.00 90.00 74 ILE A C 1
ATOM 609 O O . ILE A 1 74 ? -7.718 14.346 4.701 1.00 90.00 74 ILE A O 1
ATOM 613 N N . SER A 1 75 ? -8.191 15.315 2.721 1.00 87.94 75 SER A N 1
ATOM 614 C CA . SER A 1 75 ? -8.645 16.582 3.296 1.00 87.94 75 SER A CA 1
ATOM 615 C C . SER A 1 75 ? -9.895 16.390 4.154 1.00 87.94 75 SER A C 1
ATOM 617 O O . SER A 1 75 ? -9.985 16.942 5.247 1.00 87.94 75 SER A O 1
ATOM 619 N N . THR A 1 76 ? -10.826 15.547 3.705 1.00 88.00 76 THR A N 1
ATOM 620 C CA . THR A 1 76 ? -12.066 15.248 4.431 1.00 88.00 76 THR A CA 1
ATOM 621 C C . THR A 1 76 ? -11.803 14.526 5.754 1.00 88.00 76 THR A C 1
ATOM 623 O O . THR A 1 76 ? -12.337 14.921 6.787 1.00 88.00 76 THR A O 1
ATOM 626 N N . ILE A 1 77 ? -10.918 13.525 5.767 1.00 88.38 77 ILE A N 1
ATOM 627 C CA . ILE A 1 77 ? -10.538 12.810 6.999 1.00 88.38 77 ILE A CA 1
ATOM 628 C C . ILE A 1 77 ? -9.592 13.624 7.904 1.00 88.38 77 ILE A C 1
ATOM 630 O O . ILE A 1 77 ? -9.229 13.167 8.988 1.00 88.38 77 ILE A O 1
ATOM 634 N N . SER A 1 78 ? -9.206 14.835 7.487 1.00 87.69 78 SER A N 1
ATOM 635 C CA . SER A 1 78 ? -8.462 15.820 8.283 1.00 87.69 78 SER A CA 1
ATOM 636 C C . SER A 1 78 ? -7.106 15.334 8.820 1.00 87.69 78 SER A C 1
ATOM 638 O O . SER A 1 78 ? -6.697 15.703 9.919 1.00 87.69 78 SER A O 1
ATOM 640 N N . ILE A 1 79 ? -6.369 14.530 8.041 1.00 88.19 79 ILE A N 1
ATOM 641 C CA . ILE A 1 79 ? -5.051 14.002 8.454 1.00 88.19 79 ILE A CA 1
ATOM 642 C C . ILE A 1 79 ? -3.850 14.781 7.898 1.00 88.19 79 ILE A C 1
ATOM 644 O O . ILE A 1 79 ? -2.715 14.380 8.144 1.00 88.19 79 ILE A O 1
ATOM 648 N N . ASN A 1 80 ? -4.061 15.895 7.185 1.00 88.75 80 ASN A N 1
ATOM 649 C CA . ASN A 1 80 ? -2.996 16.670 6.520 1.00 88.75 80 ASN A CA 1
ATOM 650 C C . ASN A 1 80 ? -1.804 16.973 7.442 1.00 88.75 80 ASN A C 1
ATOM 652 O O . ASN A 1 80 ? -0.665 16.653 7.118 1.00 88.75 80 ASN A O 1
ATOM 656 N N . ARG A 1 81 ? -2.071 17.460 8.658 1.00 87.69 81 ARG A N 1
ATOM 657 C CA . ARG A 1 81 ? -1.023 17.765 9.645 1.00 87.69 81 ARG A CA 1
ATOM 658 C C . ARG A 1 81 ? -0.219 16.534 10.083 1.00 87.69 81 ARG A C 1
ATOM 660 O O . ARG A 1 81 ? 0.960 16.637 10.414 1.00 87.69 81 ARG A O 1
ATOM 667 N N . ALA A 1 82 ? -0.848 15.359 10.108 1.00 89.56 82 ALA A N 1
ATOM 668 C CA . ALA A 1 82 ? -0.158 14.107 10.401 1.00 89.56 82 ALA A CA 1
ATOM 669 C C . ALA A 1 82 ? 0.778 13.704 9.249 1.00 89.56 82 ALA A C 1
ATOM 671 O O . ALA A 1 82 ? 1.869 13.197 9.504 1.00 89.56 82 ALA A O 1
ATOM 672 N N . LEU A 1 83 ? 0.383 13.976 8.002 1.00 87.75 83 LEU A N 1
ATOM 673 C CA . LEU A 1 83 ? 1.200 13.737 6.808 1.00 87.75 83 LEU A CA 1
ATOM 674 C C . LEU A 1 83 ? 2.389 14.703 6.723 1.00 87.75 83 LEU A C 1
ATOM 676 O O . LEU A 1 83 ? 3.512 14.264 6.475 1.00 87.75 83 LEU A O 1
ATOM 680 N N . GLU A 1 84 ? 2.177 15.980 7.046 1.00 88.00 84 GLU A N 1
ATOM 681 C CA . GLU A 1 84 ? 3.245 16.985 7.151 1.00 88.00 84 GLU A CA 1
ATOM 682 C C . GLU A 1 84 ? 4.326 16.556 8.157 1.00 88.00 84 GLU A C 1
ATOM 684 O O . GLU A 1 84 ? 5.517 16.602 7.854 1.00 88.00 84 GLU A O 1
ATOM 689 N N . LEU A 1 85 ? 3.934 16.039 9.331 1.00 88.75 85 LEU A N 1
ATOM 690 C CA . LEU A 1 85 ? 4.886 15.522 10.327 1.00 88.75 85 LEU A CA 1
ATOM 691 C C . LEU A 1 85 ? 5.682 14.297 9.855 1.00 88.75 85 LEU A C 1
ATOM 693 O O . LEU A 1 85 ? 6.760 14.025 10.391 1.00 88.75 85 LEU A O 1
ATOM 697 N N . LEU A 1 86 ? 5.159 13.543 8.887 1.00 85.62 86 LEU A N 1
ATOM 698 C CA . LEU A 1 86 ? 5.863 12.426 8.254 1.00 85.62 86 LEU A CA 1
ATOM 699 C C . LEU A 1 86 ? 6.812 12.887 7.135 1.00 85.62 86 LEU A C 1
ATOM 701 O O . LEU A 1 86 ? 7.501 12.043 6.547 1.00 85.62 86 LEU A O 1
ATOM 705 N N . GLY A 1 87 ? 6.837 14.190 6.826 1.00 83.38 87 GLY A N 1
ATOM 706 C CA . GLY A 1 87 ? 7.533 14.749 5.669 1.00 83.38 87 GLY A CA 1
ATOM 707 C C . GLY A 1 87 ? 7.008 14.175 4.354 1.00 83.38 87 GLY A C 1
ATOM 708 O O . GLY A 1 87 ? 7.795 13.959 3.432 1.00 83.38 87 GLY A O 1
ATOM 709 N N . ILE A 1 88 ? 5.719 13.825 4.328 1.00 81.38 88 ILE A N 1
ATOM 710 C CA . ILE A 1 88 ? 5.026 13.287 3.165 1.00 81.38 88 ILE A CA 1
ATOM 711 C C . ILE A 1 88 ? 4.327 14.451 2.477 1.00 81.38 88 ILE A C 1
ATOM 713 O O . ILE A 1 88 ? 3.356 14.998 2.995 1.00 81.38 88 ILE A O 1
ATOM 717 N N . GLU A 1 89 ? 4.805 14.791 1.290 1.00 69.75 89 GLU A N 1
ATOM 718 C CA . GLU A 1 89 ? 4.110 15.701 0.391 1.00 69.75 89 GLU A CA 1
ATOM 719 C C . GLU A 1 89 ? 3.325 14.864 -0.611 1.00 69.75 89 GLU A C 1
ATOM 721 O O . GLU A 1 89 ? 3.898 14.040 -1.329 1.00 69.75 89 GLU A O 1
ATOM 726 N N . TYR A 1 90 ? 2.008 15.062 -0.681 1.00 71.06 90 TYR A N 1
ATOM 727 C CA . TYR A 1 90 ? 1.245 14.484 -1.779 1.00 71.06 90 TYR A CA 1
ATOM 728 C C . TYR A 1 90 ? 1.432 15.331 -3.035 1.00 71.06 90 TYR A C 1
ATOM 730 O O . TYR A 1 90 ? 0.611 16.177 -3.387 1.00 71.06 90 TYR A O 1
ATOM 738 N N . ASN A 1 91 ? 2.554 15.098 -3.707 1.00 74.31 91 ASN A N 1
ATOM 739 C CA . ASN A 1 91 ? 2.824 15.653 -5.018 1.00 74.31 91 ASN A CA 1
ATOM 740 C C . ASN A 1 91 ? 2.607 14.564 -6.072 1.00 74.31 91 ASN A C 1
ATOM 742 O O . ASN A 1 91 ? 3.431 13.664 -6.218 1.00 74.31 91 ASN A O 1
ATOM 746 N N . SER A 1 92 ? 1.504 14.656 -6.811 1.00 72.94 92 SER A N 1
ATOM 747 C CA . SER A 1 92 ? 1.168 13.721 -7.891 1.00 72.94 92 SER A CA 1
ATOM 748 C C . SER A 1 92 ? 1.946 13.964 -9.189 1.00 72.94 92 SER A C 1
ATOM 750 O O . SER A 1 92 ? 1.922 13.106 -10.072 1.00 72.94 92 SER A O 1
ATOM 752 N N . ASN A 1 93 ? 2.669 15.083 -9.300 1.00 80.44 93 ASN A N 1
ATOM 753 C CA . ASN A 1 93 ? 3.481 15.425 -10.466 1.00 80.44 93 ASN A CA 1
ATOM 754 C C . ASN A 1 93 ? 4.832 14.712 -10.376 1.00 80.44 93 ASN A C 1
ATOM 756 O O . ASN A 1 93 ? 5.860 15.305 -10.046 1.00 80.44 93 ASN A O 1
ATOM 760 N N . VAL A 1 94 ? 4.815 13.400 -10.596 1.00 82.69 94 VAL A N 1
ATOM 761 C CA . VAL A 1 94 ? 6.035 12.595 -10.647 1.00 82.69 94 VAL A CA 1
ATOM 762 C C . VAL A 1 94 ? 6.707 12.816 -11.996 1.00 82.69 94 VAL A C 1
ATOM 764 O O . VAL A 1 94 ? 6.130 12.507 -13.034 1.00 82.69 94 VAL A O 1
ATOM 767 N N . ASN A 1 95 ? 7.941 13.319 -11.982 1.00 87.62 95 ASN A N 1
ATOM 768 C CA . ASN A 1 95 ? 8.759 13.420 -13.187 1.00 87.62 95 ASN A CA 1
ATOM 769 C C . ASN A 1 95 ? 9.278 12.020 -13.564 1.00 87.62 95 ASN A C 1
ATOM 771 O O . ASN A 1 95 ? 10.258 11.522 -12.995 1.00 87.62 95 ASN A O 1
ATOM 775 N N . PHE A 1 96 ? 8.584 11.350 -14.490 1.00 89.00 96 PHE A N 1
ATOM 776 C CA . PHE A 1 96 ? 8.922 9.983 -14.884 1.00 89.00 96 PHE A CA 1
ATOM 777 C C . PHE A 1 96 ? 10.269 9.894 -15.597 1.00 89.00 96 PHE A C 1
ATOM 779 O O . PHE A 1 96 ? 10.960 8.891 -15.412 1.00 89.00 96 PHE A O 1
ATOM 786 N N . TYR A 1 97 ? 10.689 10.921 -16.337 1.00 88.88 97 TYR A N 1
ATOM 787 C CA . TYR A 1 97 ? 12.020 10.959 -16.937 1.00 88.88 97 TYR A CA 1
ATOM 788 C C . TYR A 1 97 ? 13.126 10.956 -15.882 1.00 88.88 97 TYR A C 1
ATOM 790 O O . TYR A 1 97 ? 14.002 10.091 -15.911 1.00 88.88 97 TYR A O 1
ATOM 798 N N . GLU A 1 98 ? 13.070 11.867 -14.907 1.00 85.38 98 GLU A N 1
ATOM 799 C CA . GLU A 1 98 ? 14.075 11.946 -13.840 1.00 85.38 98 GLU A CA 1
ATOM 800 C C . GLU A 1 98 ? 14.106 10.679 -12.986 1.00 85.38 98 GLU A C 1
ATOM 802 O O . GLU A 1 98 ? 15.184 10.187 -12.629 1.00 85.38 98 GLU A O 1
ATOM 807 N N . TYR A 1 99 ? 12.931 10.116 -12.688 1.00 85.94 99 TYR A N 1
ATOM 808 C CA . TYR A 1 99 ? 12.828 8.828 -12.013 1.00 85.94 99 TYR A CA 1
ATOM 809 C C . TYR A 1 99 ? 13.524 7.722 -12.816 1.00 85.94 99 TYR A C 1
ATOM 811 O O . TYR A 1 99 ? 14.363 6.998 -12.271 1.00 85.94 99 TYR A O 1
ATOM 819 N N . SER A 1 100 ? 13.204 7.614 -14.108 1.00 86.56 100 SER A N 1
ATOM 820 C CA . SER A 1 100 ? 13.742 6.590 -15.006 1.00 86.56 100 SER A CA 1
ATOM 821 C C . SER A 1 100 ? 15.255 6.719 -15.141 1.00 86.56 100 SER A C 1
ATOM 823 O O . SER A 1 100 ? 15.985 5.753 -14.930 1.00 86.56 100 SER A O 1
ATOM 825 N N . LEU A 1 101 ? 15.752 7.930 -15.392 1.00 85.12 101 LEU A N 1
ATOM 826 C CA . LEU A 1 101 ? 17.178 8.204 -15.521 1.00 85.12 101 LEU A CA 1
ATOM 827 C C . LEU A 1 101 ? 17.938 7.871 -14.232 1.00 85.12 101 LEU A C 1
ATOM 829 O O . LEU A 1 101 ? 18.988 7.223 -14.280 1.00 85.12 101 LEU A O 1
ATOM 833 N N . SER A 1 102 ? 17.387 8.249 -13.077 1.00 82.88 102 SER A N 1
ATOM 834 C CA . SER A 1 102 ? 17.951 7.910 -11.766 1.00 82.88 102 SER A CA 1
ATOM 835 C C . SER A 1 102 ? 18.010 6.395 -11.555 1.00 82.88 102 SER A C 1
ATOM 837 O O . SER A 1 102 ? 19.025 5.867 -11.094 1.00 82.88 102 SER A O 1
ATOM 8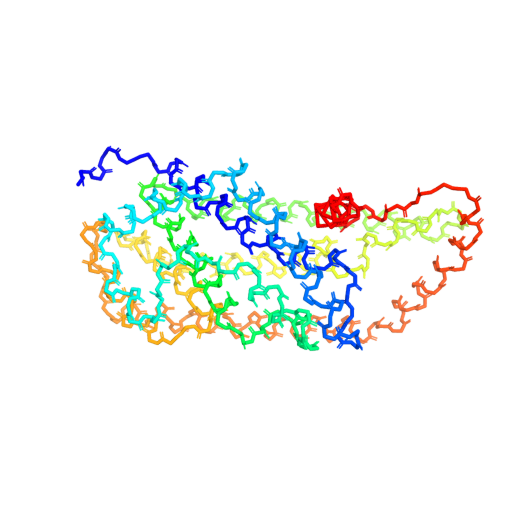39 N N . PHE A 1 103 ? 16.943 5.680 -11.926 1.00 81.31 103 PHE A N 1
ATOM 840 C CA . PHE A 1 103 ? 16.873 4.227 -11.819 1.00 81.31 103 PHE A CA 1
ATOM 841 C C . PHE A 1 103 ? 17.920 3.544 -12.709 1.00 81.31 103 PHE A C 1
ATOM 843 O O . PHE A 1 103 ? 18.670 2.691 -12.234 1.00 81.31 103 PHE A O 1
ATOM 850 N N . LEU A 1 104 ? 18.022 3.929 -13.981 1.00 80.06 104 LEU A N 1
ATOM 851 C CA . LEU A 1 104 ? 18.957 3.319 -14.935 1.00 80.06 104 LEU A CA 1
ATOM 852 C C . LEU A 1 104 ? 20.427 3.642 -14.613 1.00 80.06 104 LEU A C 1
ATOM 854 O O . LEU A 1 104 ? 21.326 2.851 -14.907 1.00 80.06 104 LEU A O 1
ATOM 858 N N . SER A 1 105 ? 20.681 4.782 -13.969 1.00 77.50 105 SER A N 1
ATOM 859 C CA . SER A 1 105 ? 22.035 5.235 -13.631 1.00 77.50 105 SER A CA 1
ATOM 860 C C . SER A 1 105 ? 22.596 4.606 -12.355 1.00 77.50 105 SER A C 1
ATOM 862 O O . SER A 1 105 ? 23.815 4.549 -12.190 1.00 77.50 105 SER A O 1
ATOM 864 N N . ASN A 1 106 ? 21.752 4.109 -11.445 1.00 72.12 106 ASN A N 1
ATOM 865 C CA . ASN A 1 106 ? 22.217 3.587 -10.162 1.00 72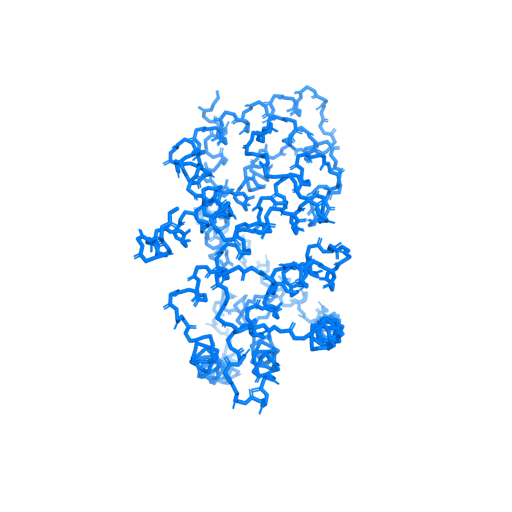.12 106 ASN A CA 1
ATOM 866 C C . ASN A 1 106 ? 22.275 2.050 -10.138 1.00 72.12 106 ASN A C 1
ATOM 868 O O . ASN A 1 106 ? 21.260 1.373 -10.237 1.00 72.12 106 ASN A O 1
ATOM 872 N N . LYS A 1 107 ? 23.459 1.468 -9.895 1.00 62.66 107 LYS A N 1
ATOM 873 C CA . LYS A 1 107 ? 23.631 0.005 -9.741 1.00 62.66 107 LYS A CA 1
ATOM 874 C C . LYS A 1 107 ? 22.759 -0.602 -8.627 1.00 62.66 107 LYS A C 1
ATOM 876 O O . LYS A 1 107 ? 22.375 -1.767 -8.713 1.00 62.66 107 LYS A O 1
ATOM 881 N N . GLN A 1 108 ? 22.440 0.171 -7.589 1.00 56.69 108 GLN A N 1
ATOM 882 C CA . GLN A 1 108 ? 21.602 -0.231 -6.459 1.00 56.69 108 GLN A CA 1
ATOM 883 C C . GLN A 1 108 ? 20.096 -0.061 -6.710 1.00 56.69 108 GLN A C 1
ATOM 885 O O . GLN A 1 108 ? 19.318 -0.566 -5.909 1.00 56.69 108 GLN A O 1
ATOM 890 N N . SER A 1 109 ? 19.651 0.546 -7.817 1.00 55.19 109 SER A N 1
ATOM 891 C CA . SER A 1 109 ? 18.216 0.693 -8.149 1.00 55.19 109 SER A CA 1
ATOM 892 C C . SER A 1 109 ? 17.484 -0.647 -8.342 1.00 55.19 109 SER A C 1
ATOM 894 O O . SER A 1 109 ? 16.262 -0.770 -8.194 1.00 55.19 109 SER A O 1
ATOM 896 N N . LYS A 1 110 ? 18.246 -1.714 -8.612 1.00 54.09 110 LYS A N 1
ATOM 897 C CA . LYS A 1 110 ? 17.756 -3.099 -8.629 1.00 54.09 110 LYS A CA 1
ATOM 898 C C . LYS A 1 110 ? 17.427 -3.632 -7.224 1.00 54.09 110 LYS A C 1
ATOM 900 O O . LYS A 1 110 ? 16.682 -4.606 -7.112 1.00 54.09 110 LYS A O 1
ATOM 905 N N . LYS A 1 111 ? 17.882 -2.979 -6.148 1.00 53.31 111 LYS A N 1
ATOM 906 C CA . LYS A 1 111 ? 17.450 -3.245 -4.764 1.00 53.31 111 LYS A CA 1
ATOM 907 C C . LYS A 1 111 ? 16.129 -2.522 -4.462 1.00 53.31 111 LYS A C 1
ATOM 909 O O . LYS A 1 111 ? 15.728 -1.611 -5.173 1.00 53.31 111 LYS A O 1
ATOM 914 N N . ILE A 1 112 ? 15.415 -2.972 -3.429 1.00 50.22 112 ILE A N 1
ATOM 915 C CA . ILE A 1 112 ? 14.083 -2.448 -3.067 1.00 50.22 112 ILE A CA 1
ATOM 916 C C . ILE A 1 112 ? 14.146 -1.007 -2.531 1.00 50.22 112 ILE A C 1
ATOM 918 O O . ILE A 1 112 ? 13.143 -0.319 -2.612 1.00 50.22 112 ILE A O 1
ATOM 922 N N . ASN A 1 113 ? 15.298 -0.533 -2.042 1.00 51.47 113 ASN A N 1
ATOM 923 C CA . ASN A 1 113 ? 15.462 0.804 -1.463 1.00 51.47 113 ASN A CA 1
ATOM 924 C C . ASN A 1 113 ? 16.507 1.580 -2.275 1.00 51.47 113 ASN A C 1
ATOM 926 O O . ASN A 1 113 ? 17.688 1.239 -2.216 1.00 51.47 113 ASN A O 1
ATOM 930 N N . PHE A 1 114 ? 16.067 2.569 -3.049 1.00 54.69 114 PHE A N 1
ATOM 931 C CA . PHE A 1 114 ? 16.922 3.418 -3.874 1.00 54.69 114 PHE A CA 1
ATOM 932 C C . PHE A 1 114 ? 16.666 4.884 -3.529 1.00 54.69 114 PHE A C 1
ATOM 934 O O . PHE A 1 114 ? 15.568 5.373 -3.741 1.00 54.69 114 PHE A O 1
ATOM 941 N N . ASP A 1 115 ? 17.657 5.599 -3.009 1.00 57.56 115 ASP A N 1
ATOM 942 C CA . ASP A 1 115 ? 17.448 6.973 -2.549 1.00 57.56 115 ASP A CA 1
ATOM 943 C C . ASP A 1 115 ? 17.565 7.971 -3.714 1.00 57.56 115 ASP A C 1
ATOM 945 O O . ASP A 1 115 ? 18.629 8.522 -3.988 1.00 57.56 115 ASP A O 1
ATOM 949 N N . SER A 1 116 ? 16.454 8.198 -4.420 1.00 71.00 116 SER A N 1
ATOM 950 C CA . SER A 1 116 ? 16.267 9.346 -5.318 1.00 71.00 116 SER A CA 1
ATOM 951 C C . SER A 1 116 ? 15.012 10.129 -4.942 1.00 71.00 116 SER A C 1
ATOM 953 O O . SER A 1 116 ? 14.086 9.578 -4.340 1.00 71.00 116 SER A O 1
ATOM 955 N N . TYR A 1 117 ? 14.956 11.413 -5.314 1.00 71.06 117 TYR A N 1
ATOM 956 C CA . TYR A 1 117 ? 13.786 12.262 -5.057 1.00 71.06 117 TYR A CA 1
ATOM 957 C C . TYR A 1 117 ? 12.501 11.647 -5.637 1.00 71.06 117 TYR A C 1
ATOM 959 O O . TYR A 1 117 ? 11.529 11.454 -4.908 1.00 71.06 117 TYR A O 1
ATOM 967 N N . GLY A 1 118 ? 12.536 11.210 -6.902 1.00 73.81 118 GLY A N 1
ATOM 968 C CA . GLY A 1 118 ? 11.403 10.529 -7.535 1.00 73.81 118 GLY A CA 1
ATOM 969 C C . GLY A 1 118 ? 11.024 9.211 -6.847 1.00 73.81 118 GLY A C 1
ATOM 970 O O . GLY A 1 118 ? 9.845 8.894 -6.724 1.00 73.81 118 GLY A O 1
ATOM 971 N N . PHE A 1 119 ? 11.991 8.444 -6.332 1.00 77.44 119 PHE A N 1
ATOM 972 C CA . PHE A 1 119 ? 11.689 7.216 -5.589 1.00 77.44 119 PHE A CA 1
ATOM 973 C C . PHE A 1 119 ? 11.024 7.502 -4.238 1.00 77.44 119 PHE A C 1
ATOM 975 O O . PHE A 1 119 ? 10.069 6.816 -3.863 1.00 77.44 119 PHE A O 1
ATOM 982 N N . LYS A 1 120 ? 11.493 8.531 -3.522 1.00 82.19 120 LYS A N 1
ATOM 983 C CA . LYS A 1 120 ? 10.858 9.008 -2.289 1.00 82.19 120 LYS A CA 1
ATOM 984 C C . LYS A 1 120 ? 9.414 9.435 -2.564 1.00 82.19 120 LYS A C 1
ATOM 986 O O . LYS A 1 120 ? 8.517 8.944 -1.888 1.00 82.19 120 LYS A O 1
ATOM 991 N N . GLN A 1 121 ? 9.193 10.256 -3.592 1.00 84.62 121 GLN A N 1
ATOM 992 C CA . GLN A 1 121 ? 7.867 10.734 -3.993 1.00 84.62 121 GLN A CA 1
ATOM 993 C C . GLN A 1 121 ? 6.911 9.570 -4.303 1.00 84.62 121 GLN A C 1
ATOM 995 O O . GLN A 1 121 ? 5.811 9.508 -3.761 1.00 84.62 121 GLN A O 1
ATOM 1000 N N . ILE A 1 122 ? 7.351 8.586 -5.096 1.00 86.00 122 ILE A N 1
ATOM 1001 C CA . ILE A 1 122 ? 6.553 7.389 -5.405 1.00 86.00 122 ILE A CA 1
ATOM 1002 C C . ILE A 1 122 ? 6.213 6.591 -4.139 1.00 86.00 122 ILE A C 1
ATOM 1004 O O . ILE A 1 122 ? 5.075 6.155 -3.965 1.00 86.00 122 ILE A O 1
ATOM 1008 N N . ASN A 1 123 ? 7.174 6.382 -3.238 1.00 85.12 123 ASN A N 1
ATOM 1009 C CA . ASN A 1 123 ? 6.911 5.660 -1.991 1.00 85.12 123 ASN A CA 1
ATOM 1010 C C . ASN A 1 123 ? 5.974 6.415 -1.052 1.00 85.12 123 ASN A C 1
ATOM 1012 O O . ASN A 1 123 ? 5.163 5.782 -0.380 1.00 85.12 123 ASN A O 1
ATOM 1016 N N . ASP A 1 124 ? 6.066 7.739 -1.020 1.00 87.44 124 ASP A N 1
ATOM 1017 C CA . ASP A 1 124 ? 5.187 8.589 -0.229 1.00 87.44 124 ASP A CA 1
ATOM 1018 C C . ASP A 1 124 ? 3.744 8.514 -0.752 1.00 87.44 124 ASP A C 1
ATOM 1020 O O . ASP A 1 124 ? 2.828 8.264 0.034 1.00 87.44 124 ASP A O 1
ATOM 1024 N N . ILE A 1 125 ? 3.535 8.578 -2.075 1.00 89.12 125 ILE A N 1
ATOM 1025 C CA . ILE A 1 125 ? 2.210 8.375 -2.688 1.00 89.12 125 ILE A CA 1
ATOM 1026 C C . ILE A 1 125 ? 1.667 6.973 -2.383 1.00 89.12 125 ILE A C 1
ATOM 1028 O O . ILE A 1 125 ? 0.497 6.821 -2.025 1.00 89.12 125 ILE A O 1
ATOM 1032 N N . ARG A 1 126 ? 2.507 5.934 -2.473 1.00 89.19 126 ARG A N 1
ATOM 1033 C CA . ARG A 1 126 ? 2.098 4.558 -2.146 1.00 89.19 126 ARG A CA 1
ATOM 1034 C C . ARG A 1 126 ? 1.677 4.434 -0.684 1.00 89.19 126 ARG A C 1
ATOM 1036 O O . ARG A 1 126 ? 0.605 3.907 -0.404 1.00 89.19 126 ARG A O 1
ATOM 1043 N N . LEU A 1 127 ? 2.476 4.945 0.249 1.00 90.75 127 LEU A N 1
ATOM 1044 C CA . LEU A 1 127 ? 2.129 4.941 1.668 1.00 90.75 127 LEU A CA 1
ATOM 1045 C C . LEU A 1 127 ? 0.802 5.668 1.923 1.00 90.75 127 LEU A C 1
ATOM 1047 O O . LEU A 1 127 ? -0.042 5.154 2.656 1.00 90.75 127 LEU A O 1
ATOM 1051 N N . LEU A 1 128 ? 0.587 6.818 1.284 1.00 91.19 128 LEU A N 1
ATOM 1052 C CA . LEU A 1 128 ? -0.665 7.564 1.395 1.00 91.19 128 LEU A CA 1
ATOM 1053 C C . LEU A 1 128 ? -1.865 6.770 0.905 1.00 91.19 128 LEU A C 1
ATOM 1055 O O . LEU A 1 128 ? -2.867 6.687 1.610 1.00 91.19 128 LEU A O 1
ATOM 1059 N N . CYS A 1 129 ? -1.757 6.134 -0.259 1.00 91.94 129 CYS A N 1
ATOM 1060 C CA . CYS A 1 129 ? -2.835 5.305 -0.777 1.00 91.94 129 CYS A CA 1
ATOM 1061 C C . CYS A 1 129 ? -3.130 4.118 0.154 1.00 91.94 129 CYS A C 1
ATOM 1063 O O . CYS A 1 129 ? -4.292 3.773 0.348 1.00 91.94 129 CYS A O 1
ATOM 1065 N N . VAL A 1 130 ? -2.111 3.517 0.784 1.00 91.62 130 VAL A N 1
ATOM 1066 C CA . VAL A 1 130 ? -2.317 2.477 1.809 1.00 91.62 130 VAL A CA 1
ATOM 1067 C C . VAL A 1 130 ? -3.093 3.032 3.008 1.00 91.62 130 VAL A C 1
ATOM 1069 O O . VAL A 1 130 ? -4.079 2.428 3.422 1.00 91.62 130 VAL A O 1
ATOM 1072 N N . ILE A 1 131 ? -2.699 4.195 3.537 1.00 92.19 131 ILE A N 1
ATOM 1073 C CA . ILE A 1 131 ? -3.399 4.850 4.655 1.00 92.19 131 ILE A CA 1
ATOM 1074 C C . ILE A 1 131 ? -4.856 5.154 4.281 1.00 92.19 131 ILE A C 1
ATOM 1076 O O . ILE A 1 131 ? -5.764 4.850 5.052 1.00 92.19 131 ILE A O 1
ATOM 1080 N N . VAL A 1 132 ? -5.094 5.695 3.086 1.00 92.50 132 VAL A N 1
ATOM 1081 C CA . VAL A 1 132 ? -6.437 6.004 2.574 1.00 92.50 132 VAL A CA 1
ATOM 1082 C C . VAL A 1 132 ? -7.311 4.759 2.492 1.00 92.50 132 VAL A C 1
ATOM 1084 O O . VAL A 1 132 ? -8.463 4.803 2.916 1.00 92.50 132 VAL A O 1
ATOM 1087 N N . ARG A 1 133 ? -6.770 3.628 2.028 1.00 92.25 133 ARG A N 1
ATOM 1088 C CA . ARG A 1 133 ? -7.510 2.358 1.993 1.00 92.25 133 ARG A CA 1
ATOM 1089 C C . ARG A 1 133 ? -7.869 1.854 3.385 1.00 92.25 133 ARG A C 1
ATOM 1091 O O . ARG A 1 133 ? -8.982 1.371 3.569 1.00 92.25 133 ARG A O 1
ATOM 1098 N N . HIS A 1 134 ? -6.976 2.003 4.364 1.00 91.31 134 HIS A N 1
ATOM 1099 C CA . HIS A 1 134 ? -7.276 1.648 5.756 1.00 91.31 134 HIS A CA 1
ATOM 1100 C C . HIS A 1 134 ? -8.428 2.486 6.314 1.00 91.31 134 HIS A C 1
ATOM 1102 O O . HIS A 1 134 ? -9.341 1.940 6.932 1.00 91.31 134 HIS A O 1
ATOM 1108 N N . PHE A 1 135 ? -8.438 3.793 6.038 1.00 91.56 135 PHE A N 1
ATOM 1109 C CA . PHE A 1 135 ? -9.556 4.665 6.399 1.00 91.56 135 PHE A CA 1
ATOM 1110 C C . PHE A 1 135 ? -10.850 4.293 5.677 1.00 91.56 135 PHE A C 1
ATOM 1112 O O . PHE A 1 135 ? -11.882 4.172 6.330 1.00 91.56 135 PHE A O 1
ATOM 1119 N N . ALA A 1 136 ? -10.810 4.075 4.361 1.00 88.62 136 ALA A N 1
ATOM 1120 C CA . ALA A 1 136 ? -11.984 3.676 3.589 1.00 88.62 136 ALA A CA 1
ATOM 1121 C C . ALA A 1 136 ? -12.590 2.370 4.131 1.00 88.62 136 ALA A C 1
ATOM 1123 O O . ALA A 1 136 ? -13.789 2.309 4.384 1.00 88.62 136 ALA A O 1
ATOM 1124 N N . ALA A 1 137 ? -11.756 1.363 4.414 1.00 86.44 137 ALA A N 1
ATOM 1125 C CA . ALA A 1 137 ? -12.192 0.106 5.018 1.00 86.44 137 ALA A CA 1
ATOM 1126 C C . ALA A 1 137 ? -12.791 0.312 6.421 1.00 86.44 137 ALA A C 1
ATOM 1128 O O . ALA A 1 137 ? -13.855 -0.230 6.728 1.00 86.44 137 ALA A O 1
ATOM 1129 N N . TYR A 1 138 ? -12.147 1.127 7.266 1.00 88.38 138 TYR A N 1
ATOM 1130 C CA . TYR A 1 138 ? -12.685 1.475 8.582 1.00 88.38 138 TYR A CA 1
ATOM 1131 C C . TYR A 1 138 ? -14.065 2.133 8.461 1.00 88.38 138 TYR A C 1
ATOM 1133 O O . TYR A 1 138 ? -14.994 1.688 9.131 1.00 88.38 138 TYR A O 1
ATOM 1141 N N . LEU A 1 139 ? -14.237 3.136 7.598 1.00 87.94 139 LEU A N 1
ATOM 1142 C CA . LEU A 1 139 ? -15.503 3.865 7.452 1.00 87.94 139 LEU A CA 1
ATOM 1143 C C . LEU A 1 139 ? -16.609 3.015 6.821 1.00 87.94 139 LEU A C 1
ATOM 1145 O O . LEU A 1 139 ? -17.754 3.090 7.266 1.00 87.94 139 LEU A O 1
ATOM 1149 N N . ALA A 1 140 ? -16.254 2.116 5.901 1.00 85.62 140 ALA A N 1
ATOM 1150 C CA . ALA A 1 140 ? -17.151 1.107 5.337 1.00 85.62 140 ALA A CA 1
ATOM 1151 C C . ALA A 1 140 ? -17.586 0.027 6.350 1.00 85.62 140 ALA A C 1
ATOM 1153 O O . ALA A 1 140 ? -18.334 -0.884 6.006 1.00 85.62 140 ALA A O 1
ATOM 1154 N N . LYS A 1 141 ? -17.125 0.105 7.608 1.00 85.44 141 LYS A N 1
ATOM 1155 C CA . LYS A 1 141 ? -17.363 -0.906 8.651 1.00 85.44 141 LYS A CA 1
ATOM 1156 C C . LYS A 1 141 ? -16.874 -2.297 8.245 1.00 85.44 141 LYS A C 1
ATOM 1158 O O . LYS A 1 141 ? -17.451 -3.299 8.662 1.00 85.44 141 LYS A O 1
ATOM 1163 N N . PHE A 1 142 ? -15.786 -2.352 7.476 1.00 80.44 142 PHE A N 1
ATOM 1164 C CA . PHE A 1 142 ? -15.151 -3.607 7.114 1.00 80.44 142 PHE A CA 1
ATOM 1165 C C . PHE A 1 142 ? -14.672 -4.340 8.370 1.00 80.44 142 PHE A C 1
ATOM 1167 O O . PHE A 1 142 ? -13.923 -3.796 9.187 1.00 80.44 142 PHE A O 1
ATOM 1174 N N . ASP A 1 143 ? -15.102 -5.589 8.514 1.00 78.00 143 ASP A N 1
ATOM 1175 C CA . ASP A 1 143 ? -14.702 -6.434 9.628 1.00 78.00 143 ASP A CA 1
ATOM 1176 C C . ASP A 1 143 ? -13.365 -7.115 9.322 1.00 78.00 143 ASP A C 1
ATOM 1178 O O . ASP A 1 143 ? -13.300 -8.213 8.761 1.00 78.00 143 ASP A O 1
ATOM 1182 N N . LEU A 1 144 ? -12.280 -6.428 9.689 1.00 73.38 144 LEU A N 1
ATOM 1183 C CA . LEU A 1 144 ? -10.922 -6.936 9.511 1.00 73.38 144 LEU A CA 1
ATOM 1184 C C . LEU A 1 144 ? -10.687 -8.239 10.291 1.00 73.38 144 LEU A C 1
ATOM 1186 O O . LEU A 1 144 ? -9.962 -9.106 9.811 1.00 73.38 144 LEU A O 1
ATOM 1190 N N . THR A 1 145 ? -11.328 -8.397 11.453 1.00 73.00 145 THR A N 1
ATOM 1191 C CA . THR A 1 145 ? -11.203 -9.596 12.296 1.00 73.00 145 THR A CA 1
ATOM 1192 C C . THR A 1 145 ? -11.731 -10.804 11.537 1.00 73.00 145 THR A C 1
ATOM 1194 O O . THR A 1 145 ? -10.990 -11.750 11.274 1.00 73.00 145 THR A O 1
ATOM 1197 N N . ARG A 1 146 ? -12.980 -10.713 11.067 1.00 76.75 146 ARG A N 1
ATOM 1198 C CA . ARG A 1 146 ? -13.624 -11.773 10.288 1.00 76.75 146 ARG A CA 1
ATOM 1199 C C . ARG A 1 146 ? -12.898 -12.050 8.974 1.00 76.75 146 ARG A C 1
ATOM 1201 O O . ARG A 1 146 ? -12.860 -13.189 8.508 1.00 76.75 146 ARG A O 1
ATOM 1208 N N . TYR A 1 147 ? -12.320 -11.023 8.353 1.00 79.62 147 TYR A N 1
ATOM 1209 C CA . TYR A 1 147 ? -11.487 -11.195 7.165 1.00 79.62 147 TYR A CA 1
ATOM 1210 C C . TYR A 1 147 ? -10.215 -12.002 7.462 1.00 79.62 147 TYR A C 1
ATOM 1212 O O . TYR A 1 147 ? -9.906 -12.934 6.718 1.00 79.62 147 TYR A O 1
ATOM 1220 N N . PHE A 1 148 ? -9.497 -11.687 8.544 1.00 74.75 148 PHE A N 1
ATOM 1221 C CA . PHE A 1 148 ? -8.316 -12.447 8.954 1.00 74.75 148 PHE A CA 1
ATOM 1222 C C . PHE A 1 148 ? -8.660 -13.884 9.335 1.00 74.75 148 PHE A C 1
ATOM 1224 O O . PHE A 1 148 ? -7.960 -14.787 8.891 1.00 74.75 148 PHE A O 1
ATOM 1231 N N . GLU A 1 149 ? -9.759 -14.117 10.052 1.00 79.19 149 GLU A N 1
ATOM 1232 C CA . GLU A 1 149 ? -10.240 -15.466 10.379 1.00 79.19 149 GLU A CA 1
ATOM 1233 C C . GLU A 1 149 ? -10.513 -16.295 9.119 1.00 79.19 149 GLU A C 1
ATOM 1235 O O . GLU A 1 149 ? -9.964 -17.384 8.965 1.00 79.19 149 GLU A O 1
ATOM 1240 N N . ARG A 1 150 ? -11.277 -15.754 8.159 1.00 79.88 150 ARG A N 1
ATOM 1241 C CA . ARG A 1 150 ? -11.530 -16.423 6.868 1.00 79.88 150 ARG A CA 1
ATOM 1242 C C . ARG A 1 150 ? -10.242 -16.719 6.110 1.00 79.88 150 ARG A C 1
ATOM 1244 O O . ARG A 1 150 ? -10.113 -17.770 5.492 1.00 79.88 150 ARG A O 1
ATOM 1251 N N . LYS A 1 151 ? -9.291 -15.785 6.142 1.00 76.88 151 LYS A N 1
ATOM 1252 C CA . LYS A 1 151 ? -8.000 -15.944 5.474 1.00 76.88 151 LYS A CA 1
ATOM 1253 C C . LYS A 1 151 ? -7.134 -17.006 6.150 1.00 76.88 151 LYS A C 1
ATOM 1255 O O . LYS A 1 151 ? -6.452 -17.736 5.442 1.00 76.88 151 LYS A O 1
ATOM 1260 N N . ILE A 1 152 ? -7.156 -17.097 7.479 1.00 80.19 152 ILE A N 1
ATOM 1261 C CA . ILE A 1 152 ? -6.472 -18.154 8.233 1.00 80.19 152 ILE A CA 1
ATOM 1262 C C . ILE A 1 152 ? -7.054 -19.515 7.853 1.00 80.19 152 ILE A C 1
ATOM 1264 O O . ILE A 1 152 ? -6.281 -20.369 7.443 1.00 80.19 152 ILE A O 1
ATOM 1268 N N . ILE A 1 153 ? -8.383 -19.672 7.889 1.00 84.12 153 ILE A N 1
ATOM 1269 C CA . ILE A 1 153 ? -9.066 -20.923 7.510 1.00 84.12 153 ILE A CA 1
ATOM 1270 C C . ILE A 1 153 ? -8.663 -21.341 6.094 1.00 84.12 153 ILE A C 1
ATOM 1272 O O . ILE A 1 153 ? -8.199 -22.453 5.881 1.00 84.12 153 ILE A O 1
ATOM 1276 N N . PHE A 1 154 ? -8.740 -20.415 5.135 1.00 79.62 154 PHE A N 1
ATOM 1277 C CA . PHE A 1 154 ? -8.325 -20.686 3.760 1.00 79.62 154 PHE A CA 1
ATOM 1278 C C . PHE A 1 154 ? -6.853 -21.119 3.654 1.00 79.62 154 PHE A C 1
ATOM 1280 O O . PHE A 1 154 ? -6.526 -22.014 2.881 1.00 79.62 154 PHE A O 1
ATOM 1287 N N . LEU A 1 155 ? -5.945 -20.472 4.392 1.00 76.81 155 LEU A N 1
ATOM 1288 C CA . LEU A 1 155 ? -4.525 -20.829 4.377 1.00 76.81 155 LEU A CA 1
ATOM 1289 C C . LEU A 1 155 ? -4.264 -22.185 5.042 1.00 76.81 155 LEU A C 1
ATOM 1291 O O . LEU A 1 155 ? -3.388 -22.905 4.573 1.00 76.81 155 LEU A O 1
ATOM 1295 N N . GLU A 1 156 ? -5.007 -22.531 6.093 1.00 83.06 156 GLU A N 1
ATOM 1296 C CA . GLU A 1 156 ? -4.946 -23.843 6.745 1.00 83.06 156 GLU A CA 1
ATOM 1297 C C . GLU A 1 156 ? -5.428 -24.944 5.788 1.00 83.06 156 GLU A C 1
ATOM 1299 O O . GLU A 1 156 ? -4.677 -25.885 5.537 1.00 83.06 156 GLU A O 1
ATOM 1304 N N . GLU A 1 157 ? -6.586 -24.766 5.144 1.00 79.88 157 GLU A N 1
ATOM 1305 C CA . GLU A 1 157 ? -7.099 -25.685 4.113 1.00 79.88 157 GLU A CA 1
ATOM 1306 C C . GLU A 1 157 ? -6.137 -25.815 2.920 1.00 79.88 157 GLU A C 1
ATOM 1308 O O . GLU A 1 157 ? -5.916 -26.901 2.382 1.00 79.88 157 GLU A O 1
ATOM 1313 N N . TYR A 1 158 ? -5.554 -24.696 2.475 1.00 74.50 158 TYR A N 1
ATOM 1314 C CA . TYR A 1 158 ? -4.597 -24.697 1.373 1.00 74.50 158 TYR A CA 1
ATOM 1315 C C . TYR A 1 158 ? -3.305 -25.429 1.749 1.00 74.50 158 TYR A C 1
ATOM 1317 O O . TYR A 1 158 ? -2.765 -26.172 0.932 1.00 74.50 158 TYR A O 1
ATOM 1325 N N . LYS A 1 159 ? -2.818 -25.241 2.980 1.00 79.56 159 LYS A N 1
ATOM 1326 C CA . LYS A 1 159 ? -1.649 -25.949 3.506 1.00 79.56 159 LYS A CA 1
ATOM 1327 C C . LYS A 1 159 ? -1.904 -27.452 3.588 1.00 79.56 159 LYS A C 1
ATOM 1329 O O . LYS A 1 159 ? -1.029 -28.212 3.191 1.00 79.56 159 LYS A O 1
ATOM 1334 N N . GLU A 1 160 ? -3.062 -27.869 4.090 1.00 79.56 160 GLU A N 1
ATOM 1335 C CA . GLU A 1 160 ? -3.438 -29.283 4.194 1.00 79.56 160 GLU A CA 1
ATOM 1336 C C . GLU A 1 160 ? -3.436 -29.950 2.816 1.00 79.56 160 GLU A C 1
ATOM 1338 O O . GLU A 1 160 ? -2.679 -30.890 2.596 1.00 79.56 160 GLU A O 1
ATOM 1343 N N . LYS A 1 161 ? -4.139 -29.364 1.839 1.00 73.44 161 LYS A N 1
ATOM 1344 C CA . LYS A 1 161 ? -4.136 -29.853 0.449 1.00 73.44 161 LYS A CA 1
ATOM 1345 C C . LYS A 1 161 ? -2.746 -29.857 -0.176 1.00 73.44 161 LYS A C 1
ATOM 1347 O O . LYS A 1 161 ? -2.412 -30.748 -0.951 1.00 73.44 161 LYS A O 1
ATOM 1352 N N . LEU A 1 162 ? -1.928 -28.849 0.122 1.00 68.88 162 LEU A N 1
ATOM 1353 C CA . LEU A 1 162 ? -0.554 -28.807 -0.360 1.00 68.88 162 LEU A CA 1
ATOM 1354 C C . LEU A 1 162 ? 0.266 -29.954 0.243 1.00 68.88 162 LEU A C 1
ATOM 1356 O O . LEU A 1 162 ? 0.976 -30.621 -0.497 1.00 68.88 162 LEU A O 1
ATOM 1360 N N . ASN A 1 163 ? 0.134 -30.223 1.543 1.00 66.94 163 ASN A N 1
ATOM 1361 C CA . ASN A 1 163 ? 0.791 -31.352 2.201 1.00 66.94 163 ASN A CA 1
ATOM 1362 C C . ASN A 1 163 ? 0.329 -32.698 1.628 1.00 66.94 163 ASN A C 1
ATOM 1364 O O . ASN A 1 163 ? 1.180 -33.521 1.312 1.00 66.94 163 ASN A O 1
ATOM 1368 N N . GLU A 1 164 ? -0.971 -32.894 1.397 1.00 67.44 164 GLU A N 1
ATOM 1369 C CA . GLU A 1 164 ? -1.504 -34.099 0.742 1.00 67.44 164 GLU A CA 1
ATOM 1370 C C . GLU A 1 164 ? -0.888 -34.306 -0.648 1.00 67.44 164 GLU A C 1
ATOM 1372 O O . GLU A 1 164 ? -0.432 -35.396 -0.989 1.00 67.44 164 GLU A O 1
ATOM 1377 N N . VAL A 1 165 ? -0.813 -33.242 -1.455 1.00 62.03 165 VAL A N 1
ATOM 1378 C CA . VAL A 1 165 ? -0.160 -33.286 -2.770 1.00 62.03 165 VAL A CA 1
ATOM 1379 C C . VAL A 1 165 ? 1.325 -33.633 -2.628 1.00 62.03 165 VAL A C 1
ATOM 1381 O O . VAL A 1 165 ? 1.850 -34.388 -3.443 1.00 62.03 165 VAL A O 1
ATOM 1384 N N . LEU A 1 166 ? 2.022 -33.118 -1.614 1.00 58.84 166 LEU A N 1
ATOM 1385 C CA . LEU A 1 166 ? 3.434 -33.428 -1.366 1.00 58.84 166 LEU A CA 1
ATOM 1386 C C . LEU A 1 166 ? 3.655 -34.881 -0.919 1.00 58.84 166 LEU A C 1
ATOM 1388 O O . LEU A 1 166 ? 4.614 -35.508 -1.372 1.00 58.84 166 LEU A O 1
ATOM 1392 N N . GLU A 1 167 ? 2.772 -35.428 -0.085 1.00 59.56 167 GLU A N 1
ATOM 1393 C CA . GLU A 1 167 ? 2.790 -36.824 0.377 1.00 59.56 167 GLU A CA 1
ATOM 1394 C C . GLU A 1 167 ? 2.485 -37.810 -0.761 1.00 59.56 167 GLU A C 1
ATOM 1396 O O . GLU A 1 167 ? 3.212 -38.781 -0.980 1.00 59.56 167 GLU A O 1
ATOM 1401 N N . LEU A 1 168 ? 1.470 -37.516 -1.578 1.00 53.22 168 LEU A N 1
ATOM 1402 C CA . LEU A 1 168 ? 1.154 -38.303 -2.775 1.00 53.22 168 LEU A CA 1
ATOM 1403 C C . LEU A 1 168 ? 2.306 -38.279 -3.787 1.00 53.22 168 LEU A C 1
ATOM 1405 O O . LEU A 1 168 ? 2.627 -39.295 -4.405 1.00 53.22 168 LEU A O 1
ATOM 1409 N N . ASN A 1 169 ? 2.976 -37.133 -3.924 1.00 46.03 169 ASN A N 1
ATOM 1410 C CA . ASN A 1 169 ? 4.131 -37.010 -4.803 1.00 46.03 169 ASN A CA 1
ATOM 1411 C C . ASN A 1 169 ? 5.398 -37.643 -4.220 1.00 46.03 169 ASN A C 1
ATOM 1413 O O . ASN A 1 169 ? 6.220 -38.099 -5.000 1.00 46.03 169 ASN A O 1
ATOM 1417 N N . THR A 1 170 ? 5.585 -37.769 -2.904 1.00 41.38 170 THR A N 1
ATOM 1418 C CA . THR A 1 170 ? 6.765 -38.474 -2.353 1.00 41.38 170 THR A CA 1
ATOM 1419 C C . THR A 1 170 ? 6.760 -39.964 -2.704 1.00 41.38 170 THR A C 1
ATOM 1421 O O . THR A 1 170 ? 7.824 -40.540 -2.930 1.00 41.38 170 THR A O 1
ATOM 1424 N N . HIS A 1 171 ? 5.579 -40.565 -2.874 1.00 35.69 171 HIS A N 1
ATOM 1425 C CA . HIS A 1 171 ? 5.432 -41.912 -3.433 1.00 35.69 171 HIS A CA 1
ATOM 1426 C C . HIS A 1 171 ? 5.649 -41.978 -4.956 1.00 35.69 171 HIS A C 1
ATOM 1428 O O . HIS A 1 171 ? 6.093 -43.007 -5.464 1.00 35.69 171 HIS A O 1
ATOM 1434 N N . TRP A 1 172 ? 5.391 -40.891 -5.690 1.00 33.16 172 TRP A N 1
ATOM 1435 C CA . TRP A 1 172 ? 5.516 -40.836 -7.153 1.00 33.16 172 TRP A CA 1
ATOM 1436 C C . TRP A 1 172 ? 6.908 -40.389 -7.642 1.00 33.16 172 TRP A C 1
ATOM 1438 O O . TRP A 1 172 ? 7.356 -40.828 -8.697 1.00 33.16 172 TRP A O 1
ATOM 1448 N N . ILE A 1 173 ? 7.641 -39.614 -6.835 1.00 36.22 173 ILE A N 1
ATOM 1449 C CA . ILE A 1 173 ? 9.035 -39.169 -7.043 1.00 36.22 173 ILE A CA 1
ATOM 1450 C C . ILE A 1 173 ? 10.022 -40.349 -7.082 1.00 36.22 173 ILE A C 1
ATOM 1452 O O . ILE A 1 173 ? 11.085 -40.252 -7.690 1.00 36.22 173 ILE A O 1
ATOM 1456 N N . LEU A 1 174 ? 9.668 -41.484 -6.471 1.00 36.91 174 LEU A N 1
ATOM 1457 C CA . LEU A 1 174 ? 10.426 -42.737 -6.567 1.00 36.91 174 LEU A CA 1
ATOM 1458 C C . LEU A 1 174 ? 10.084 -43.558 -7.825 1.00 36.91 174 LEU A C 1
ATOM 1460 O O . LEU A 1 174 ? 10.733 -44.571 -8.083 1.00 36.91 174 LEU A O 1
ATOM 1464 N N . SER A 1 175 ? 9.092 -43.139 -8.619 1.00 37.12 175 SER A N 1
ATOM 1465 C CA . SER A 1 175 ? 8.802 -43.733 -9.923 1.00 37.12 175 SER A CA 1
ATOM 1466 C C . SER A 1 175 ? 9.555 -42.960 -11.008 1.00 37.12 175 SER A C 1
ATOM 1468 O O . SER A 1 175 ? 9.443 -41.747 -11.150 1.00 37.12 175 SER A O 1
ATOM 1470 N N . SER A 1 176 ? 10.389 -43.668 -11.755 1.00 35.00 176 SER A N 1
ATOM 1471 C CA . SER A 1 176 ? 11.478 -43.143 -12.584 1.00 35.00 176 SER A CA 1
ATOM 1472 C C . SER A 1 176 ? 11.067 -42.384 -13.861 1.00 35.00 176 SER A C 1
ATOM 1474 O O . SER A 1 176 ? 11.895 -42.244 -14.754 1.00 35.00 176 SER A O 1
ATOM 1476 N N . ASN A 1 177 ? 9.825 -41.896 -13.987 1.00 41.06 177 ASN A N 1
ATOM 1477 C CA . ASN A 1 177 ? 9.257 -41.492 -15.282 1.00 41.06 177 ASN A CA 1
ATOM 1478 C C . ASN A 1 177 ? 8.320 -40.261 -15.266 1.00 41.06 177 ASN A C 1
ATOM 1480 O O . ASN A 1 177 ? 7.319 -40.254 -15.984 1.00 41.06 177 ASN A O 1
ATOM 1484 N N . THR A 1 178 ? 8.613 -39.186 -14.524 1.00 37.56 178 THR A N 1
ATOM 1485 C CA . THR A 1 178 ? 7.772 -37.965 -14.594 1.00 37.56 178 THR A CA 1
ATOM 1486 C C . THR A 1 178 ? 8.530 -36.639 -14.698 1.00 37.56 178 THR A C 1
ATOM 1488 O O . THR A 1 178 ? 9.562 -36.432 -14.069 1.00 37.56 178 THR A O 1
ATOM 1491 N N . ASN A 1 179 ? 7.959 -35.752 -15.527 1.00 41.28 179 ASN A N 1
ATOM 1492 C CA . ASN A 1 179 ? 8.450 -34.446 -15.982 1.00 41.28 179 ASN A CA 1
ATOM 1493 C C . ASN A 1 179 ? 8.910 -33.487 -14.866 1.00 41.28 179 ASN A C 1
ATOM 1495 O O . ASN A 1 179 ? 8.190 -33.212 -13.907 1.00 41.28 179 ASN A O 1
ATOM 1499 N N . GLU A 1 180 ? 10.068 -32.870 -15.100 1.00 41.78 180 GLU A N 1
ATOM 1500 C CA . GLU A 1 180 ? 10.779 -31.938 -14.213 1.00 41.78 180 GLU A CA 1
ATOM 1501 C C . GLU A 1 180 ? 10.026 -30.638 -13.867 1.00 41.78 180 GLU A C 1
ATOM 1503 O O . GLU A 1 180 ? 10.327 -30.009 -12.850 1.00 41.78 180 GLU A O 1
ATOM 1508 N N . ASP A 1 181 ? 9.024 -30.238 -14.655 1.00 42.97 181 ASP A N 1
ATOM 1509 C CA . ASP A 1 181 ? 8.291 -28.979 -14.451 1.00 42.97 181 ASP A CA 1
ATOM 1510 C C . ASP A 1 181 ? 7.502 -28.931 -13.127 1.00 42.97 181 ASP A C 1
ATOM 1512 O O . ASP A 1 181 ? 7.292 -27.849 -12.572 1.00 42.97 181 ASP A O 1
ATOM 1516 N N . TYR A 1 182 ? 7.126 -30.083 -12.560 1.00 39.06 182 TYR A N 1
ATOM 1517 C CA . TYR A 1 182 ? 6.382 -30.148 -11.293 1.00 39.06 182 TYR A CA 1
ATOM 1518 C C . TYR A 1 182 ? 7.255 -29.916 -10.050 1.00 39.06 182 TYR A C 1
ATOM 1520 O O . TYR A 1 182 ? 6.765 -29.428 -9.029 1.00 39.06 182 TYR A O 1
ATOM 1528 N N . HIS A 1 183 ? 8.562 -30.171 -10.135 1.00 39.09 183 HIS A N 1
ATOM 1529 C CA . HIS A 1 183 ? 9.485 -29.978 -9.013 1.00 39.09 183 HIS A CA 1
ATOM 1530 C C . HIS A 1 183 ? 9.791 -28.498 -8.725 1.00 39.09 183 HIS A C 1
ATOM 1532 O O . HIS A 1 183 ? 10.101 -28.140 -7.586 1.00 39.09 183 HIS A O 1
ATOM 1538 N N . ASN A 1 184 ? 9.640 -27.620 -9.724 1.00 41.28 184 ASN A N 1
ATOM 1539 C CA . ASN A 1 184 ? 9.832 -26.171 -9.587 1.00 41.28 184 ASN A CA 1
ATOM 1540 C C . ASN A 1 184 ? 8.743 -25.477 -8.746 1.00 41.28 184 ASN A C 1
ATOM 1542 O O . ASN A 1 184 ? 8.967 -24.378 -8.238 1.00 41.28 184 ASN A O 1
ATOM 1546 N N . ILE A 1 185 ? 7.572 -26.103 -8.579 1.00 40.44 185 ILE A N 1
ATOM 1547 C CA . ILE A 1 185 ? 6.440 -25.539 -7.821 1.00 40.44 185 ILE A CA 1
ATOM 1548 C C . ILE A 1 185 ? 6.649 -25.695 -6.306 1.00 40.44 185 ILE A C 1
ATOM 1550 O O . ILE A 1 185 ? 6.191 -24.860 -5.531 1.00 40.44 185 ILE A O 1
ATOM 1554 N N . ILE A 1 186 ? 7.374 -26.737 -5.893 1.00 38.88 186 ILE A N 1
ATOM 1555 C CA . ILE A 1 186 ? 7.396 -27.226 -4.510 1.00 38.88 186 ILE A CA 1
ATOM 1556 C C . ILE A 1 186 ? 8.583 -26.674 -3.696 1.00 38.88 186 ILE A C 1
ATOM 1558 O O . ILE A 1 186 ? 8.441 -26.427 -2.502 1.00 38.88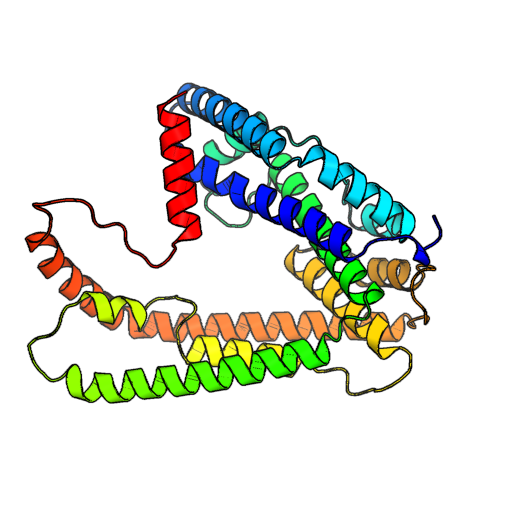 186 ILE A O 1
ATOM 1562 N N . ASN A 1 187 ? 9.733 -26.417 -4.332 1.00 37.00 187 ASN A N 1
ATOM 1563 C CA . ASN A 1 187 ? 10.987 -26.083 -3.631 1.00 37.00 187 ASN A CA 1
ATOM 1564 C C . ASN A 1 187 ? 11.522 -24.659 -3.874 1.00 37.00 187 ASN A C 1
ATOM 1566 O O . ASN A 1 187 ? 12.597 -24.316 -3.386 1.00 37.00 187 ASN A O 1
ATOM 1570 N N . GLY A 1 188 ? 10.807 -23.821 -4.627 1.00 36.22 188 GLY A N 1
ATOM 1571 C CA . GLY A 1 188 ? 11.194 -22.421 -4.819 1.00 36.22 188 GLY A CA 1
ATOM 1572 C C . GLY A 1 188 ? 10.751 -21.521 -3.662 1.00 36.22 188 GLY A C 1
ATOM 1573 O O . GLY A 1 188 ? 9.791 -21.840 -2.963 1.00 36.22 188 GLY A O 1
ATOM 1574 N N . ASP A 1 189 ? 11.368 -20.338 -3.551 1.00 36.03 189 ASP A N 1
ATOM 1575 C CA . ASP A 1 189 ? 10.991 -19.150 -2.738 1.00 36.03 189 ASP A CA 1
ATOM 1576 C C . ASP A 1 189 ? 9.552 -18.617 -3.005 1.00 36.03 189 ASP A C 1
ATOM 1578 O O . ASP A 1 189 ? 9.215 -17.448 -2.792 1.00 36.03 189 ASP A O 1
ATOM 1582 N N . SER A 1 190 ? 8.682 -19.453 -3.564 1.00 42.34 190 SER A N 1
ATOM 1583 C CA . SER A 1 190 ? 7.335 -19.122 -3.976 1.00 42.34 190 SER A CA 1
ATOM 1584 C C . SER A 1 190 ? 6.374 -19.121 -2.782 1.00 42.34 190 SER A C 1
ATOM 1586 O O . SER A 1 190 ? 6.569 -19.780 -1.764 1.00 42.34 190 SER A O 1
ATOM 1588 N N . ASN A 1 191 ? 5.276 -18.381 -2.925 1.00 45.28 191 ASN A N 1
ATOM 1589 C CA . ASN A 1 191 ? 4.202 -18.266 -1.934 1.00 45.28 191 ASN A CA 1
ATOM 1590 C C . ASN A 1 191 ? 3.457 -19.588 -1.623 1.00 45.28 191 ASN A C 1
ATOM 1592 O O . ASN A 1 191 ? 2.484 -19.532 -0.869 1.00 45.28 191 ASN A O 1
ATOM 1596 N N . LEU A 1 192 ? 3.881 -20.719 -2.198 1.00 49.62 192 LEU A N 1
ATOM 1597 C CA . LEU A 1 192 ? 3.241 -22.038 -2.167 1.00 49.62 192 LEU A CA 1
ATOM 1598 C C . LEU A 1 192 ? 4.130 -23.070 -1.449 1.00 49.62 192 LEU A C 1
ATOM 1600 O O . LEU A 1 192 ? 4.370 -24.160 -1.952 1.00 49.62 192 LEU A O 1
ATOM 1604 N N . ASN A 1 193 ? 4.653 -22.703 -0.280 1.00 58.25 193 ASN A N 1
ATOM 1605 C CA . ASN A 1 193 ? 5.436 -23.581 0.587 1.00 58.25 193 ASN A CA 1
ATOM 1606 C C . ASN A 1 193 ? 4.715 -23.693 1.947 1.00 58.25 193 ASN A C 1
ATOM 1608 O O . ASN A 1 193 ? 4.393 -22.640 2.513 1.00 58.25 193 ASN A O 1
ATOM 1612 N N . PRO A 1 194 ? 4.470 -24.905 2.497 1.00 62.69 194 PRO A N 1
ATOM 1613 C CA . PRO A 1 194 ? 3.789 -25.084 3.785 1.00 62.69 194 PRO A CA 1
ATOM 1614 C C . PRO A 1 194 ? 4.407 -24.266 4.923 1.00 62.69 194 PRO A C 1
ATOM 1616 O O . PRO A 1 194 ? 3.684 -23.677 5.721 1.00 62.69 194 PRO A O 1
ATOM 1619 N N . ILE A 1 195 ? 5.736 -24.135 4.940 1.00 59.47 195 ILE A N 1
ATOM 1620 C CA . ILE A 1 195 ? 6.487 -23.359 5.934 1.00 59.47 195 ILE A CA 1
ATOM 1621 C C . ILE A 1 195 ? 6.179 -21.857 5.810 1.00 59.47 195 ILE A C 1
ATOM 1623 O O . ILE A 1 195 ? 5.944 -21.163 6.801 1.00 59.47 195 ILE A O 1
ATOM 1627 N N . VAL A 1 196 ? 6.131 -21.346 4.577 1.00 61.00 196 VAL A N 1
ATOM 1628 C CA . VAL A 1 196 ? 5.781 -19.944 4.291 1.00 61.00 196 VAL A CA 1
ATOM 1629 C C . VAL A 1 196 ? 4.310 -19.675 4.621 1.00 61.00 196 VAL A C 1
ATOM 1631 O O . VAL A 1 196 ? 3.964 -18.584 5.079 1.00 61.00 196 VAL A O 1
ATOM 1634 N N . ILE A 1 197 ? 3.433 -20.658 4.406 1.00 65.81 197 ILE A N 1
ATOM 1635 C CA . ILE A 1 197 ? 2.013 -20.573 4.756 1.00 65.81 197 ILE A CA 1
ATOM 1636 C C . ILE A 1 197 ? 1.829 -20.571 6.279 1.00 65.81 197 ILE A C 1
ATOM 1638 O O . ILE A 1 197 ? 1.105 -19.716 6.785 1.00 65.81 197 ILE A O 1
ATOM 1642 N N . ASP A 1 198 ? 2.543 -21.422 7.018 1.00 66.81 198 ASP A N 1
ATOM 1643 C CA . ASP A 1 198 ? 2.538 -21.435 8.487 1.00 66.81 198 ASP A CA 1
ATOM 1644 C C . ASP A 1 198 ? 3.018 -20.117 9.081 1.00 66.81 198 ASP A C 1
ATOM 1646 O O . ASP A 1 198 ? 2.396 -19.574 9.997 1.00 66.81 198 ASP A O 1
ATOM 1650 N N . SER A 1 199 ? 4.089 -19.554 8.522 1.00 67.00 199 SER A N 1
ATOM 1651 C CA . SER A 1 199 ? 4.552 -18.223 8.904 1.00 67.00 199 SER A CA 1
ATOM 1652 C C . SER A 1 199 ? 3.447 -17.176 8.706 1.00 67.00 199 SER A C 1
ATOM 1654 O O . SER A 1 199 ? 3.157 -16.416 9.631 1.00 67.00 199 SER A O 1
ATOM 1656 N N . LYS A 1 200 ? 2.750 -17.187 7.559 1.00 70.19 200 LYS A N 1
ATOM 1657 C CA . LYS A 1 200 ? 1.621 -16.276 7.289 1.00 70.19 200 LYS A CA 1
ATOM 1658 C C . LYS A 1 200 ? 0.447 -16.483 8.246 1.00 70.19 200 LYS A C 1
ATOM 1660 O O . LYS A 1 200 ? -0.130 -15.495 8.695 1.00 70.19 200 LYS A O 1
ATOM 1665 N N . ILE A 1 201 ? 0.090 -17.729 8.562 1.00 75.06 201 ILE A N 1
ATOM 1666 C CA . ILE A 1 201 ? -0.973 -18.050 9.525 1.00 75.06 201 ILE A CA 1
ATOM 1667 C C . ILE A 1 201 ? -0.608 -17.500 10.905 1.00 75.06 201 ILE A C 1
ATOM 1669 O O . ILE A 1 201 ? -1.416 -16.810 11.523 1.00 75.06 201 ILE A O 1
ATOM 1673 N N . ASN A 1 202 ? 0.617 -17.749 11.370 1.00 71.81 202 ASN A N 1
ATOM 1674 C CA . ASN A 1 202 ? 1.089 -17.271 12.667 1.00 71.81 202 ASN A CA 1
ATOM 1675 C C . ASN A 1 202 ? 1.129 -15.741 12.737 1.00 71.81 202 ASN A C 1
ATOM 1677 O O . ASN A 1 202 ? 0.722 -15.169 13.748 1.00 71.81 202 ASN A O 1
ATOM 1681 N N . THR A 1 203 ? 1.542 -15.067 11.660 1.00 69.75 203 THR A N 1
ATOM 1682 C CA . THR A 1 203 ? 1.439 -13.607 11.558 1.00 69.75 203 THR A CA 1
ATOM 1683 C C . THR A 1 203 ? -0.013 -13.156 11.691 1.00 69.75 203 THR A C 1
ATOM 1685 O O . THR A 1 203 ? -0.306 -12.378 12.589 1.00 69.75 203 THR A O 1
ATOM 1688 N N . LEU A 1 204 ? -0.945 -13.694 10.898 1.00 71.06 204 LEU A N 1
ATOM 1689 C CA . LEU A 1 204 ? -2.364 -13.311 10.965 1.00 71.06 204 LEU A CA 1
ATOM 1690 C C . LEU A 1 204 ? -2.984 -13.575 12.350 1.00 71.06 204 LEU A C 1
ATOM 1692 O O . LEU A 1 204 ? -3.721 -12.737 12.867 1.00 71.06 204 LEU A O 1
ATOM 1696 N N . LYS A 1 205 ? -2.642 -14.698 12.996 1.00 71.94 205 LYS A N 1
ATOM 1697 C CA . LYS A 1 205 ? -3.070 -15.013 14.371 1.00 71.94 205 LYS A CA 1
ATOM 1698 C C . LYS A 1 205 ? -2.524 -13.999 15.381 1.00 71.94 205 LYS A C 1
ATOM 1700 O O . LYS A 1 205 ? -3.248 -13.574 16.280 1.00 71.94 205 LYS A O 1
ATOM 1705 N N . ASN A 1 206 ? -1.280 -13.553 15.211 1.00 67.31 206 ASN A N 1
ATOM 1706 C CA . ASN A 1 206 ? -0.707 -12.467 16.006 1.00 67.31 206 ASN A CA 1
ATOM 1707 C C . ASN A 1 206 ? -1.342 -11.102 15.679 1.00 67.31 206 ASN A C 1
ATOM 1709 O O . ASN A 1 206 ? -1.376 -10.217 16.526 1.00 67.31 206 ASN A O 1
ATOM 1713 N N . GLU A 1 207 ? -1.892 -10.885 14.489 1.00 64.19 207 GLU A N 1
ATOM 1714 C CA . GLU A 1 207 ? -2.579 -9.629 14.168 1.00 64.19 207 GLU A CA 1
ATOM 1715 C C . GLU A 1 207 ? -3.947 -9.501 14.860 1.00 64.19 207 GLU A C 1
ATOM 1717 O O . GLU A 1 207 ? -4.393 -8.385 15.131 1.00 64.19 207 GLU A O 1
ATOM 1722 N N . LEU A 1 208 ? -4.558 -10.615 15.280 1.00 64.75 208 LEU A N 1
ATOM 1723 C CA . LEU A 1 208 ? -5.802 -10.652 16.066 1.00 64.75 208 LEU A CA 1
ATOM 1724 C C . LEU A 1 208 ? -5.638 -10.174 17.534 1.00 64.75 208 LEU A C 1
ATOM 1726 O O . LEU A 1 208 ? -6.579 -10.250 18.321 1.00 64.75 208 LEU A O 1
ATOM 1730 N N . ILE A 1 209 ? -4.478 -9.625 17.933 1.00 53.25 209 ILE A N 1
ATOM 1731 C CA . ILE A 1 209 ? -4.065 -9.294 19.322 1.00 53.25 209 ILE A CA 1
ATOM 1732 C C . ILE A 1 209 ? -4.959 -8.290 20.096 1.00 53.25 209 ILE A C 1
ATOM 1734 O O . ILE A 1 209 ? -4.688 -7.993 21.269 1.00 53.25 209 ILE A O 1
ATOM 1738 N N . THR A 1 210 ? -6.062 -7.779 19.545 1.00 55.78 210 THR A N 1
ATOM 1739 C CA . THR A 1 210 ? -6.985 -6.942 20.334 1.00 55.78 210 THR A CA 1
ATOM 1740 C C . THR A 1 210 ? -7.875 -7.789 21.253 1.00 55.78 210 THR A C 1
ATOM 1742 O O . THR A 1 210 ? -9.058 -7.971 21.017 1.00 55.78 210 THR A O 1
ATOM 1745 N N . LYS A 1 211 ? -7.305 -8.260 22.375 1.00 56.41 211 LYS A N 1
ATOM 1746 C CA . LYS A 1 211 ? -8.031 -8.985 23.443 1.00 56.41 211 LYS A CA 1
ATOM 1747 C C . LYS A 1 211 ? -9.140 -8.163 24.117 1.00 56.41 211 LYS A C 1
ATOM 1749 O O . LYS A 1 211 ? -9.938 -8.718 24.860 1.00 56.41 211 LYS A O 1
ATOM 1754 N N . ARG A 1 212 ? -9.145 -6.839 23.933 1.00 66.38 212 ARG A N 1
ATOM 1755 C CA . ARG A 1 212 ? -10.122 -5.936 24.546 1.00 66.38 212 ARG A CA 1
ATOM 1756 C C . ARG A 1 212 ? -11.226 -5.651 23.535 1.00 66.38 212 ARG A C 1
ATOM 1758 O O . ARG A 1 212 ? -10.974 -4.995 22.522 1.00 66.38 212 ARG A O 1
ATOM 1765 N N . ASP A 1 213 ? -12.410 -6.171 23.822 1.00 73.12 213 ASP A N 1
ATOM 1766 C CA . ASP A 1 213 ? -13.622 -5.951 23.041 1.00 73.12 213 ASP A CA 1
ATOM 1767 C C . ASP A 1 213 ? -14.407 -4.803 23.682 1.00 73.12 213 ASP A C 1
ATOM 1769 O O . ASP A 1 213 ? -15.194 -4.994 24.601 1.00 73.12 213 ASP A O 1
ATOM 1773 N N . ASP A 1 214 ? -14.069 -3.578 23.283 1.00 82.62 214 ASP A N 1
ATOM 1774 C CA . ASP A 1 214 ? -14.721 -2.350 23.739 1.00 82.62 214 ASP A CA 1
ATOM 1775 C C . ASP A 1 214 ? -15.035 -1.449 22.536 1.00 82.62 214 ASP A C 1
ATOM 1777 O O . ASP A 1 214 ? -14.619 -1.724 21.405 1.00 82.62 214 ASP A O 1
ATOM 1781 N N . GLU A 1 215 ? -15.742 -0.350 22.784 1.00 83.31 215 GLU A N 1
ATOM 1782 C CA . GLU A 1 215 ? -16.161 0.621 21.766 1.00 83.31 215 GLU A CA 1
ATOM 1783 C C . GLU A 1 215 ? -15.005 1.183 20.920 1.00 83.31 215 GLU A C 1
ATOM 1785 O O . GLU A 1 215 ? -15.205 1.559 19.769 1.00 83.31 215 GLU A O 1
ATOM 1790 N N . THR A 1 216 ? -13.776 1.157 21.440 1.00 86.69 216 THR A N 1
ATOM 1791 C CA . THR A 1 216 ? -12.582 1.701 20.779 1.00 86.69 216 THR A CA 1
ATOM 1792 C C . THR A 1 216 ? -11.816 0.671 19.933 1.00 86.69 216 THR A C 1
ATOM 1794 O O . THR A 1 216 ? -10.751 0.961 19.375 1.00 86.69 216 THR A O 1
ATOM 1797 N N . LYS A 1 217 ? -12.304 -0.577 19.854 1.00 85.31 217 LYS A N 1
ATOM 1798 C CA . LYS A 1 217 ? -11.629 -1.686 19.156 1.00 85.31 217 LYS A CA 1
ATOM 1799 C C . LYS A 1 217 ? -11.324 -1.358 17.696 1.00 85.31 217 LYS A C 1
ATOM 1801 O O . LYS A 1 217 ? -10.214 -1.629 17.240 1.00 85.31 217 LYS A O 1
ATOM 1806 N N . ARG A 1 218 ? -12.272 -0.758 16.973 1.00 84.75 218 ARG A N 1
ATOM 1807 C CA . ARG A 1 218 ? -12.135 -0.485 15.534 1.00 84.75 218 ARG A CA 1
ATOM 1808 C C . ARG A 1 218 ? -11.097 0.596 15.250 1.00 84.75 218 ARG A C 1
ATOM 1810 O O . ARG A 1 218 ? -10.286 0.433 14.342 1.00 84.75 218 ARG A O 1
ATOM 1817 N N . GLU A 1 219 ? -11.064 1.650 16.056 1.00 88.94 219 GLU A N 1
ATOM 1818 C CA . GLU A 1 219 ? -10.067 2.717 15.968 1.00 88.94 219 GLU A CA 1
ATOM 1819 C C . GLU A 1 219 ? -8.673 2.183 16.318 1.00 88.94 219 GLU A C 1
ATOM 1821 O O . GLU A 1 219 ? -7.702 2.487 15.627 1.00 88.94 219 GLU A O 1
ATOM 1826 N N . ARG A 1 220 ? -8.552 1.311 17.331 1.00 87.88 220 ARG A N 1
ATOM 1827 C CA . ARG A 1 220 ? -7.271 0.652 17.643 1.00 87.88 220 ARG A CA 1
ATOM 1828 C C . ARG A 1 220 ? -6.769 -0.229 16.500 1.00 87.88 220 ARG A C 1
ATOM 1830 O O . ARG A 1 220 ? -5.569 -0.218 16.232 1.00 87.88 220 ARG A O 1
ATOM 1837 N N . ILE A 1 221 ? -7.658 -0.977 15.843 1.00 86.00 221 ILE A N 1
ATOM 1838 C CA . ILE A 1 221 ? -7.312 -1.791 14.669 1.00 86.00 221 ILE A CA 1
ATOM 1839 C C . ILE A 1 221 ? -6.812 -0.888 13.533 1.00 86.00 221 ILE A C 1
ATOM 1841 O O . ILE A 1 221 ? -5.714 -1.112 13.027 1.00 86.00 221 ILE A O 1
ATOM 1845 N N . LEU A 1 222 ? -7.549 0.179 13.202 1.00 90.50 222 LEU A N 1
ATOM 1846 C CA . LEU A 1 222 ? -7.143 1.160 12.189 1.00 90.50 222 LEU A CA 1
ATOM 1847 C C . LEU A 1 222 ? -5.749 1.739 12.481 1.00 90.50 222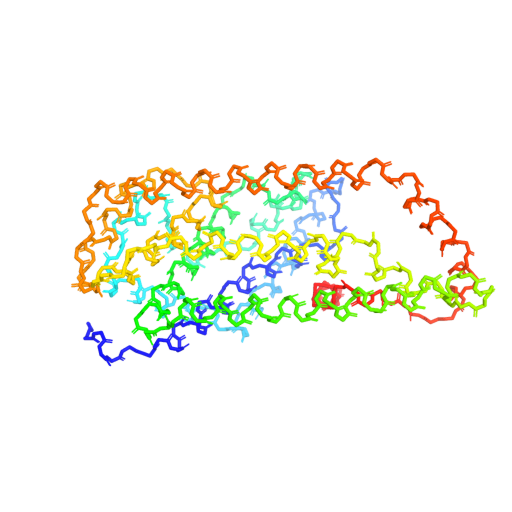 LEU A C 1
ATOM 1849 O O . LEU A 1 222 ? -4.867 1.716 11.622 1.00 90.50 222 LEU A O 1
ATOM 1853 N N . LEU A 1 223 ? -5.525 2.232 13.703 1.00 91.69 223 LEU A N 1
ATOM 1854 C CA . LEU A 1 223 ? -4.238 2.808 14.102 1.00 91.69 223 LEU A CA 1
ATOM 1855 C C . LEU A 1 223 ? -3.105 1.776 14.059 1.00 91.69 223 LEU A C 1
ATOM 1857 O O . LEU A 1 223 ? -1.976 2.136 13.734 1.00 91.69 223 LEU A O 1
ATOM 1861 N N . SER A 1 224 ? -3.389 0.505 14.357 1.00 89.38 224 SER A N 1
ATOM 1862 C CA . SER A 1 224 ? -2.415 -0.584 14.248 1.00 89.38 224 SER A CA 1
ATOM 1863 C C . SER A 1 224 ? -2.003 -0.837 12.795 1.00 89.38 224 SER A C 1
ATOM 1865 O O . SER A 1 224 ? -0.812 -0.950 12.510 1.00 89.38 224 SER A O 1
ATOM 1867 N N . GLU A 1 225 ? -2.952 -0.870 11.859 1.00 88.88 225 GLU A N 1
ATOM 1868 C CA . GLU A 1 225 ? -2.665 -1.052 10.428 1.00 88.88 225 GLU A CA 1
ATOM 1869 C C . GLU A 1 225 ? -1.887 0.130 9.830 1.00 88.88 225 GLU A C 1
ATOM 1871 O O . GLU A 1 225 ? -0.927 -0.044 9.065 1.00 88.88 225 GLU A O 1
ATOM 1876 N N . ILE A 1 226 ? -2.225 1.353 10.250 1.00 92.81 226 ILE A N 1
ATOM 1877 C CA . ILE A 1 226 ? -1.458 2.549 9.892 1.00 92.81 226 ILE A CA 1
ATOM 1878 C C . ILE A 1 226 ? -0.044 2.466 10.491 1.00 92.81 226 ILE A C 1
ATOM 1880 O O . ILE A 1 226 ? 0.931 2.700 9.776 1.00 92.81 226 ILE A O 1
ATOM 1884 N N . ALA A 1 227 ? 0.109 2.067 11.759 1.00 91.94 227 ALA A N 1
ATOM 1885 C CA . ALA A 1 227 ? 1.416 1.914 12.406 1.00 91.94 227 ALA A CA 1
ATOM 1886 C C . ALA A 1 227 ? 2.324 0.921 11.663 1.00 91.94 227 ALA A C 1
ATOM 1888 O O . ALA A 1 227 ? 3.499 1.220 11.429 1.00 91.94 227 ALA A O 1
ATOM 1889 N N . LYS A 1 228 ? 1.779 -0.233 11.250 1.00 88.12 228 LYS A N 1
ATOM 1890 C CA . LYS A 1 228 ? 2.494 -1.235 10.439 1.00 88.12 228 LYS A CA 1
ATOM 1891 C C . LYS A 1 228 ? 2.971 -0.634 9.123 1.00 88.12 228 LYS A C 1
ATOM 1893 O O . LYS A 1 228 ? 4.144 -0.760 8.772 1.00 88.12 228 LYS A O 1
ATOM 1898 N N . SER A 1 229 ? 2.082 0.080 8.434 1.00 90.69 229 SER A N 1
ATOM 1899 C CA . SER A 1 229 ? 2.372 0.718 7.146 1.00 90.69 229 SER A CA 1
ATOM 1900 C C . SER A 1 229 ? 3.488 1.762 7.271 1.00 90.69 229 SER A C 1
ATOM 1902 O O . SER A 1 229 ? 4.425 1.770 6.469 1.00 90.69 229 SER A O 1
ATOM 1904 N N . LEU A 1 230 ? 3.450 2.589 8.321 1.00 91.50 230 LEU A N 1
ATOM 1905 C CA . LEU A 1 230 ? 4.481 3.586 8.623 1.00 91.50 230 LEU A CA 1
ATOM 1906 C C . LEU A 1 230 ? 5.834 2.940 8.962 1.00 91.50 230 LEU A C 1
ATOM 1908 O O . LEU A 1 230 ? 6.872 3.383 8.464 1.00 91.50 230 LEU A O 1
ATOM 1912 N N . LEU A 1 231 ? 5.837 1.861 9.754 1.00 87.94 231 LEU A N 1
ATOM 1913 C CA . LEU A 1 231 ? 7.054 1.106 10.068 1.00 87.94 231 LEU A CA 1
ATOM 1914 C C . LEU A 1 231 ? 7.644 0.423 8.833 1.00 87.94 231 LEU A C 1
ATOM 1916 O O . LEU A 1 231 ? 8.868 0.375 8.696 1.00 87.94 231 LEU A O 1
ATOM 1920 N N . ALA A 1 232 ? 6.816 -0.125 7.941 1.00 83.56 232 ALA A N 1
ATOM 1921 C CA . ALA A 1 232 ? 7.268 -0.741 6.694 1.00 83.56 232 ALA A CA 1
ATOM 1922 C C . ALA A 1 232 ? 7.984 0.278 5.790 1.00 83.56 232 ALA A C 1
ATOM 1924 O O . ALA A 1 232 ? 9.030 -0.034 5.224 1.00 83.56 232 ALA A O 1
ATOM 1925 N N . HIS A 1 233 ? 7.496 1.521 5.762 1.00 83.88 233 HIS A N 1
ATOM 1926 C CA . HIS A 1 233 ? 8.093 2.638 5.021 1.00 83.88 233 HIS A CA 1
ATOM 1927 C C . HIS A 1 233 ? 9.178 3.397 5.807 1.00 83.88 233 HIS A C 1
ATOM 1929 O O . HIS A 1 233 ? 9.581 4.484 5.398 1.00 83.88 233 HIS A O 1
ATOM 1935 N N . LYS A 1 234 ? 9.663 2.837 6.929 1.00 85.00 234 LYS A N 1
ATOM 1936 C CA . LYS A 1 234 ? 10.738 3.405 7.768 1.00 85.00 234 LYS A CA 1
ATOM 1937 C C . LYS A 1 234 ? 10.481 4.858 8.198 1.00 85.00 234 LYS A C 1
ATOM 1939 O O . LYS A 1 234 ? 11.411 5.656 8.296 1.00 85.00 234 LYS A O 1
ATOM 1944 N N . LYS A 1 235 ? 9.220 5.215 8.447 1.00 87.06 235 LYS A N 1
ATOM 1945 C CA . LYS A 1 235 ? 8.865 6.560 8.905 1.00 87.06 235 LYS A CA 1
ATOM 1946 C C . LYS A 1 235 ? 9.165 6.736 10.394 1.00 87.06 235 LYS A C 1
ATOM 1948 O O . LYS A 1 235 ? 8.985 5.822 11.199 1.00 87.06 235 LYS A O 1
ATOM 1953 N N . ASN A 1 236 ? 9.589 7.943 10.753 1.00 86.31 236 ASN A N 1
ATOM 1954 C CA . ASN A 1 236 ? 9.841 8.352 12.134 1.00 86.31 236 ASN A CA 1
ATOM 1955 C C . ASN A 1 236 ? 8.586 8.994 12.752 1.00 86.31 236 ASN A C 1
ATOM 1957 O O . ASN A 1 236 ? 7.574 9.172 12.080 1.00 86.31 236 ASN A O 1
ATOM 1961 N N . ASN A 1 237 ? 8.636 9.336 14.045 1.00 88.31 237 ASN A N 1
ATOM 1962 C CA . ASN A 1 237 ? 7.565 10.057 14.758 1.00 88.31 237 ASN A CA 1
ATOM 1963 C C . ASN A 1 237 ? 6.183 9.372 14.766 1.00 88.31 237 ASN A C 1
ATOM 1965 O O . ASN A 1 237 ? 5.171 10.025 15.017 1.00 88.31 237 ASN A O 1
ATOM 1969 N N . ILE A 1 238 ? 6.140 8.050 14.563 1.00 91.62 238 ILE A N 1
ATOM 1970 C CA . ILE A 1 238 ? 4.901 7.268 14.405 1.00 91.62 238 ILE A CA 1
ATOM 1971 C C . ILE A 1 238 ? 3.902 7.522 15.539 1.00 91.62 238 ILE A C 1
ATOM 1973 O O . ILE A 1 238 ? 2.731 7.753 15.270 1.00 91.62 238 ILE A O 1
ATOM 1977 N N . ALA A 1 239 ? 4.348 7.541 16.799 1.00 91.56 239 ALA A N 1
ATOM 1978 C CA . ALA A 1 239 ? 3.451 7.772 17.934 1.00 91.56 239 ALA A CA 1
ATOM 1979 C C . ALA A 1 239 ? 2.734 9.129 17.841 1.00 91.56 239 ALA A C 1
ATOM 1981 O O . ALA A 1 239 ? 1.517 9.185 17.962 1.00 91.56 239 ALA A O 1
ATOM 1982 N N . ARG A 1 240 ? 3.474 10.205 17.543 1.00 90.94 240 ARG A N 1
ATOM 1983 C CA . ARG A 1 240 ? 2.923 11.562 17.409 1.00 90.94 240 ARG A CA 1
ATOM 1984 C C . ARG A 1 240 ? 1.941 11.665 16.241 1.00 90.94 240 ARG A C 1
ATOM 1986 O O . ARG A 1 240 ? 0.912 12.319 16.359 1.00 90.94 240 ARG A O 1
ATOM 1993 N N . VAL A 1 241 ? 2.257 11.005 15.131 1.00 92.50 241 VAL A N 1
ATOM 1994 C CA . VAL A 1 241 ? 1.405 10.944 13.936 1.00 92.50 241 VAL A CA 1
ATOM 1995 C C . VAL A 1 241 ? 0.099 10.223 14.242 1.00 92.50 241 VAL A C 1
ATOM 1997 O O . VAL A 1 241 ? -0.970 10.742 13.936 1.00 92.50 241 VAL A O 1
ATOM 2000 N N . LEU A 1 242 ? 0.167 9.066 14.902 1.00 93.62 242 LEU A N 1
ATOM 2001 C CA . LEU A 1 242 ? -1.025 8.323 15.300 1.00 93.62 242 LEU A CA 1
ATOM 2002 C C . LEU A 1 242 ? -1.877 9.097 16.313 1.00 93.62 242 LEU A C 1
ATOM 2004 O O . LEU A 1 242 ? -3.092 8.991 16.238 1.00 93.62 242 LEU A O 1
ATOM 2008 N N . THR A 1 243 ? -1.279 9.906 17.197 1.00 91.88 243 THR A N 1
ATOM 2009 C CA . THR A 1 243 ? -2.025 10.810 18.095 1.00 91.88 243 THR A CA 1
ATOM 2010 C C . THR A 1 243 ? -2.798 11.886 17.334 1.00 91.88 243 THR A C 1
ATOM 2012 O O . THR A 1 243 ? -3.921 12.217 17.700 1.00 91.88 243 THR A O 1
ATOM 2015 N N . LEU A 1 244 ? -2.224 12.441 16.264 1.00 91.06 244 LEU A N 1
ATOM 2016 C CA . LEU A 1 244 ? -2.961 13.384 15.418 1.00 91.06 244 LEU A CA 1
ATOM 2017 C C . LEU A 1 244 ? -4.078 12.683 14.647 1.00 91.06 244 LEU A C 1
ATOM 2019 O O . LEU A 1 244 ? -5.179 13.211 14.549 1.00 91.06 244 LEU A O 1
ATOM 2023 N N . ILE A 1 245 ? -3.809 11.479 14.141 1.00 91.88 245 ILE A N 1
ATOM 2024 C CA . ILE A 1 245 ? -4.812 10.672 13.447 1.00 91.88 245 ILE A CA 1
ATOM 2025 C C . ILE A 1 245 ? -5.956 10.287 14.392 1.00 91.88 245 ILE A C 1
ATOM 2027 O O . ILE A 1 245 ? -7.114 10.396 14.003 1.00 91.88 245 ILE A O 1
ATOM 2031 N N . SER A 1 246 ? -5.663 9.894 15.636 1.00 90.44 246 SER A N 1
ATOM 2032 C CA . SER A 1 246 ? -6.678 9.533 16.634 1.00 90.44 246 SER A CA 1
ATOM 2033 C C . SER A 1 246 ? -7.570 10.704 17.049 1.00 90.44 246 SER A C 1
ATOM 2035 O O . SER A 1 246 ? -8.630 10.483 17.621 1.00 90.44 246 SER A O 1
ATOM 2037 N N . ALA A 1 247 ? -7.123 11.938 16.802 1.00 86.75 247 ALA A N 1
ATOM 2038 C CA . ALA A 1 247 ? -7.888 13.159 17.028 1.00 86.75 247 ALA A CA 1
ATOM 2039 C C . ALA A 1 247 ? -8.706 13.589 15.795 1.00 86.75 247 ALA A C 1
ATOM 2041 O O . ALA A 1 247 ? -9.329 14.649 15.820 1.00 86.75 247 ALA A O 1
ATOM 2042 N N . SER A 1 248 ? -8.694 12.805 14.710 1.00 86.88 248 SER A N 1
ATOM 2043 C CA . SER A 1 248 ? -9.516 13.086 13.535 1.00 86.88 248 SER A CA 1
ATOM 2044 C C . SER A 1 248 ? -11.007 13.035 13.900 1.00 86.88 248 SER A C 1
ATOM 2046 O O . SER A 1 248 ? -11.438 12.075 14.542 1.00 86.88 248 SER A O 1
ATOM 2048 N N . PRO A 1 249 ? -11.819 14.008 13.440 1.00 84.50 249 PRO A N 1
ATOM 2049 C CA . PRO A 1 249 ? -13.252 14.066 13.734 1.00 84.50 249 PRO A CA 1
ATOM 2050 C C . PRO A 1 249 ? -14.048 12.910 13.115 1.00 84.50 249 PRO A C 1
ATOM 2052 O O . PRO A 1 249 ? -15.223 12.741 13.419 1.00 84.50 249 PRO A O 1
ATOM 2055 N N . ILE A 1 250 ? -13.429 12.133 12.221 1.00 86.19 250 ILE A N 1
ATOM 2056 C CA . ILE A 1 250 ? -14.077 11.007 11.549 1.00 86.19 250 ILE A CA 1
ATOM 2057 C C . ILE A 1 250 ? -14.020 9.703 12.353 1.00 86.19 250 ILE A C 1
ATOM 2059 O O . ILE A 1 250 ? -14.661 8.718 11.986 1.00 86.19 250 ILE A O 1
ATOM 2063 N N . LEU A 1 251 ? -13.224 9.676 13.423 1.00 87.56 251 LEU A N 1
ATOM 2064 C CA . LEU A 1 251 ? -13.157 8.546 14.336 1.00 87.56 251 LEU A CA 1
ATOM 2065 C C . LEU A 1 251 ? -14.230 8.703 15.408 1.00 87.56 251 LEU A C 1
ATOM 2067 O O . LEU A 1 251 ? -14.385 9.776 15.985 1.00 87.56 251 LEU A O 1
ATOM 2071 N N . ASN A 1 252 ? -14.951 7.620 15.697 1.00 83.88 252 ASN A N 1
ATOM 2072 C CA . ASN A 1 252 ? -16.058 7.672 16.654 1.00 83.88 252 ASN A CA 1
ATOM 2073 C C . ASN A 1 252 ? -15.575 7.802 18.101 1.00 83.88 252 ASN A C 1
ATOM 2075 O O . ASN A 1 252 ? -16.274 8.376 18.929 1.00 83.88 252 ASN A O 1
ATOM 2079 N N . ASN A 1 253 ? -14.393 7.259 18.404 1.00 85.75 253 ASN A N 1
ATOM 2080 C CA . ASN A 1 253 ? -13.871 7.177 19.760 1.00 85.75 253 ASN A CA 1
ATOM 2081 C C . ASN A 1 253 ? -12.430 7.674 19.852 1.00 85.75 253 ASN A C 1
ATOM 2083 O O . ASN A 1 253 ? -11.566 7.300 19.056 1.00 85.75 253 ASN A O 1
ATOM 2087 N N . TYR A 1 254 ? -12.156 8.463 20.889 1.00 83.69 254 TYR A N 1
ATOM 2088 C CA . TYR A 1 254 ? -10.806 8.917 21.197 1.00 83.69 254 TYR A CA 1
ATOM 2089 C C . TYR A 1 254 ? -9.940 7.765 21.722 1.00 83.69 254 TYR A C 1
ATOM 2091 O O . TYR A 1 254 ? -10.332 7.026 22.627 1.00 83.69 254 TYR A O 1
ATOM 2099 N N . ILE A 1 255 ? -8.720 7.648 21.192 1.00 87.00 255 ILE A N 1
ATOM 2100 C CA . ILE A 1 255 ? -7.719 6.697 21.683 1.00 87.00 255 ILE A CA 1
ATOM 2101 C C . ILE A 1 255 ? -6.681 7.430 22.523 1.00 87.00 255 ILE A C 1
ATOM 2103 O O . ILE A 1 255 ? -5.925 8.257 22.019 1.00 87.00 255 ILE A O 1
ATOM 2107 N N . ASP A 1 256 ? -6.592 7.062 23.802 1.00 85.62 256 ASP A N 1
ATOM 2108 C CA . ASP A 1 256 ? -5.619 7.644 24.725 1.00 85.62 256 ASP A CA 1
ATOM 2109 C C . ASP A 1 256 ? -4.157 7.477 24.229 1.00 85.62 256 ASP A C 1
ATOM 2111 O O . ASP A 1 256 ? -3.776 6.383 23.783 1.00 85.62 256 ASP A O 1
ATOM 2115 N N . PRO A 1 257 ? -3.285 8.498 24.364 1.00 87.62 257 PRO A N 1
ATOM 2116 C CA . PRO A 1 257 ? -1.901 8.452 23.890 1.00 87.62 257 PRO A CA 1
ATOM 2117 C C . PRO A 1 257 ? -1.054 7.317 24.487 1.00 87.62 257 PRO A C 1
ATOM 2119 O O . PRO A 1 257 ? -0.120 6.830 23.837 1.00 87.62 257 PRO A O 1
ATOM 2122 N N . ARG A 1 258 ? -1.369 6.833 25.699 1.00 87.19 258 ARG A N 1
ATOM 2123 C CA . ARG A 1 258 ? -0.703 5.656 26.285 1.00 87.19 258 ARG A CA 1
ATOM 2124 C C . ARG A 1 258 ? -1.064 4.394 25.509 1.00 87.19 258 ARG A C 1
ATOM 2126 O O . ARG A 1 258 ? -0.205 3.541 25.290 1.00 87.19 258 ARG A O 1
ATOM 2133 N N . THR A 1 259 ? -2.312 4.273 25.059 1.00 87.75 259 THR A N 1
ATOM 2134 C CA . THR A 1 259 ? -2.756 3.170 24.195 1.00 87.75 259 THR A CA 1
ATOM 2135 C C . THR A 1 259 ? -2.073 3.237 22.833 1.00 87.75 259 THR A C 1
ATOM 2137 O O . THR A 1 259 ? -1.567 2.216 22.371 1.00 87.75 259 THR A O 1
ATOM 2140 N N . ILE A 1 260 ? -1.941 4.428 22.244 1.00 89.56 260 ILE A N 1
ATOM 2141 C CA . ILE A 1 260 ? -1.183 4.636 20.997 1.00 89.56 260 ILE A CA 1
ATOM 2142 C C . ILE A 1 260 ? 0.273 4.190 21.159 1.00 89.56 260 ILE A C 1
ATOM 2144 O O . ILE A 1 260 ? 0.791 3.427 20.344 1.00 89.56 260 ILE A O 1
ATOM 2148 N N . SER A 1 261 ? 0.923 4.587 22.253 1.00 88.62 261 SER A N 1
ATOM 2149 C CA . SER A 1 261 ? 2.301 4.178 22.553 1.00 88.62 261 SER A CA 1
ATOM 2150 C C . SER A 1 261 ? 2.442 2.654 22.656 1.00 88.62 261 SER A C 1
ATOM 2152 O O . SER A 1 261 ? 3.403 2.082 22.139 1.00 88.62 261 SER A O 1
ATOM 2154 N N . ARG A 1 262 ? 1.458 1.972 23.263 1.00 86.81 262 ARG A N 1
ATOM 2155 C CA . ARG A 1 262 ? 1.415 0.500 23.318 1.00 86.81 262 ARG A CA 1
ATOM 2156 C C . ARG A 1 262 ? 1.234 -0.128 21.936 1.00 86.81 262 ARG A C 1
ATOM 2158 O O . ARG A 1 262 ? 1.893 -1.129 21.666 1.00 86.81 262 ARG A O 1
ATOM 2165 N N . ILE A 1 263 ? 0.387 0.442 21.074 1.00 88.50 263 ILE A N 1
ATOM 2166 C CA . ILE A 1 263 ? 0.218 -0.012 19.682 1.00 88.50 263 ILE A CA 1
ATOM 2167 C C . ILE A 1 263 ? 1.561 0.070 18.952 1.00 88.50 263 ILE A C 1
ATOM 2169 O O . ILE A 1 263 ? 2.018 -0.928 18.399 1.00 88.50 263 ILE A O 1
ATOM 2173 N N . VAL A 1 264 ? 2.245 1.216 19.018 1.00 89.00 264 VAL A N 1
ATOM 2174 C CA . VAL A 1 264 ? 3.551 1.399 18.362 1.00 89.00 264 VAL A CA 1
ATOM 2175 C C . VAL A 1 264 ? 4.584 0.404 18.889 1.00 89.00 264 VAL A C 1
ATOM 2177 O O . VAL A 1 264 ? 5.284 -0.216 18.091 1.00 89.00 264 VAL A O 1
ATOM 2180 N N . LYS A 1 265 ? 4.661 0.216 20.214 1.00 87.56 265 LYS A N 1
ATOM 2181 C CA . LYS A 1 265 ? 5.581 -0.747 20.838 1.00 87.56 265 LYS A CA 1
ATOM 2182 C C . LYS A 1 265 ? 5.328 -2.170 20.331 1.00 87.56 265 LYS A C 1
ATOM 2184 O O . LYS A 1 265 ? 6.244 -2.787 19.799 1.00 87.56 265 LYS A O 1
ATOM 2189 N N . LYS A 1 266 ? 4.081 -2.647 20.405 1.00 84.56 266 LYS A N 1
ATOM 2190 C CA . LYS A 1 266 ? 3.702 -3.983 19.919 1.00 84.56 266 LYS A CA 1
ATOM 2191 C C . LYS A 1 266 ? 3.974 -4.164 18.429 1.00 84.56 266 LYS A C 1
ATOM 2193 O O . LYS A 1 266 ? 4.403 -5.231 18.011 1.00 84.56 266 LYS A O 1
ATOM 2198 N N . THR A 1 267 ? 3.741 -3.127 17.628 1.00 84.31 267 THR A N 1
ATOM 2199 C CA . THR A 1 267 ? 3.974 -3.203 16.181 1.00 84.31 267 THR A CA 1
ATOM 2200 C C . THR A 1 267 ? 5.466 -3.348 15.867 1.00 84.31 267 THR A C 1
ATOM 2202 O O . THR A 1 267 ? 5.833 -4.116 14.981 1.00 84.31 267 THR A O 1
ATOM 2205 N N . LYS A 1 268 ? 6.342 -2.663 16.617 1.00 85.50 268 LYS A N 1
ATOM 2206 C CA . LYS A 1 268 ? 7.799 -2.845 16.506 1.00 85.50 268 LYS A CA 1
ATOM 2207 C C . LYS A 1 268 ? 8.225 -4.258 16.907 1.00 85.50 268 LYS A C 1
ATOM 2209 O O . LYS A 1 268 ? 8.906 -4.911 16.127 1.00 85.50 268 LYS A O 1
ATOM 2214 N N . GLU A 1 269 ? 7.748 -4.747 18.052 1.00 82.19 269 GLU A N 1
ATOM 2215 C CA . GLU A 1 269 ? 8.029 -6.110 18.531 1.00 82.19 269 GLU A CA 1
ATOM 2216 C C . GLU A 1 269 ? 7.564 -7.182 17.528 1.00 82.19 269 GLU A C 1
ATOM 2218 O O . GLU A 1 269 ? 8.276 -8.153 17.282 1.00 82.19 269 GLU A O 1
ATOM 2223 N N . SER A 1 270 ? 6.386 -7.008 16.915 1.00 75.12 270 SER A N 1
ATOM 2224 C CA . SER A 1 270 ? 5.878 -7.920 15.879 1.00 75.12 270 SER A CA 1
ATOM 2225 C C . SER A 1 270 ? 6.788 -7.939 14.654 1.00 75.12 270 SER A C 1
ATOM 2227 O O . SER A 1 270 ? 7.149 -9.007 14.169 1.00 75.12 270 SER A O 1
ATOM 2229 N N . LYS A 1 271 ? 7.215 -6.759 14.190 1.00 74.62 271 LYS A N 1
ATOM 2230 C CA . LYS A 1 271 ? 8.109 -6.629 13.035 1.00 74.62 271 LYS A CA 1
ATOM 2231 C C . LYS A 1 271 ? 9.487 -7.250 13.293 1.00 74.62 271 LYS A C 1
ATOM 2233 O O . LYS A 1 271 ? 10.068 -7.840 12.388 1.00 74.62 271 LYS A O 1
ATOM 2238 N N . GLU A 1 272 ? 10.011 -7.124 14.510 1.00 76.00 272 GLU A N 1
ATOM 2239 C CA . GLU A 1 272 ? 11.266 -7.770 14.918 1.00 76.00 272 GLU A CA 1
ATOM 2240 C C . GLU A 1 272 ? 11.133 -9.298 14.922 1.00 76.00 272 GLU A C 1
ATOM 2242 O O . GLU A 1 272 ? 11.984 -9.990 14.365 1.00 76.00 272 GLU A O 1
ATOM 2247 N N . LYS A 1 273 ? 10.032 -9.833 15.466 1.00 70.25 273 LYS A N 1
ATOM 2248 C CA . LYS A 1 273 ? 9.744 -11.277 15.434 1.00 70.25 273 LYS A CA 1
ATOM 2249 C C . LYS A 1 273 ? 9.595 -11.816 14.012 1.00 70.25 273 LYS A C 1
ATOM 2251 O O . LYS A 1 273 ? 10.146 -12.873 13.708 1.00 70.25 273 LYS A O 1
ATOM 2256 N N . GLU A 1 274 ? 8.882 -11.101 13.143 1.00 65.12 274 GLU A N 1
ATOM 2257 C CA . GLU A 1 274 ? 8.764 -11.438 11.717 1.00 65.12 274 GLU A CA 1
ATOM 2258 C C . GLU A 1 274 ? 10.127 -11.426 11.022 1.00 65.12 274 GLU A C 1
ATOM 2260 O O . GLU A 1 274 ? 10.446 -12.365 10.297 1.00 65.12 274 GLU A O 1
ATOM 2265 N N . GLY A 1 275 ? 10.954 -10.407 11.279 1.00 58.06 275 GLY A N 1
ATOM 2266 C CA . GLY A 1 275 ? 12.314 -10.326 10.747 1.00 58.06 275 GLY A CA 1
ATOM 2267 C C . GLY A 1 275 ? 13.171 -11.519 11.169 1.00 58.06 275 GLY A C 1
ATOM 2268 O O . GLY A 1 275 ? 13.788 -12.153 10.317 1.00 58.06 275 GLY A O 1
ATOM 2269 N N . ASN A 1 276 ? 13.148 -11.876 12.455 1.00 61.22 276 ASN A N 1
ATOM 2270 C CA . ASN A 1 276 ? 13.880 -13.032 12.978 1.00 61.22 276 ASN A CA 1
ATOM 2271 C C . ASN A 1 276 ? 13.362 -14.357 12.407 1.00 61.22 276 ASN A C 1
ATOM 2273 O O . ASN A 1 276 ? 14.159 -15.226 12.068 1.00 61.22 276 ASN A O 1
ATOM 2277 N N . SER A 1 277 ? 12.044 -14.497 12.241 1.00 57.72 277 SER A N 1
ATOM 2278 C CA . SER A 1 277 ? 11.450 -15.683 11.609 1.00 57.72 277 SER A CA 1
ATOM 2279 C C . SER A 1 277 ? 11.907 -15.807 10.156 1.00 57.72 277 SER A C 1
ATOM 2281 O O . SER A 1 277 ? 12.304 -16.880 9.722 1.00 57.72 277 SER A O 1
ATOM 2283 N N . LEU A 1 278 ? 11.912 -14.700 9.407 1.00 57.03 278 LEU A N 1
ATOM 2284 C CA . LEU A 1 278 ? 12.374 -14.681 8.022 1.00 57.03 278 LEU A CA 1
ATOM 2285 C C . LEU A 1 278 ? 13.864 -15.045 7.913 1.00 57.03 278 LEU A C 1
ATOM 2287 O O . LEU A 1 278 ? 14.245 -15.764 6.997 1.00 57.03 278 LEU A O 1
ATOM 2291 N N . ILE A 1 279 ? 14.700 -14.560 8.839 1.00 58.91 279 ILE A N 1
ATOM 2292 C CA . ILE A 1 279 ? 16.127 -14.912 8.912 1.00 58.91 279 ILE A CA 1
ATOM 2293 C C . ILE A 1 279 ? 16.284 -16.415 9.148 1.00 58.91 279 ILE A C 1
ATOM 2295 O O . ILE A 1 279 ? 16.934 -17.073 8.344 1.00 58.91 279 ILE A O 1
ATOM 2299 N N . TYR A 1 280 ? 15.609 -16.958 10.160 1.00 50.38 280 TYR A N 1
ATOM 2300 C CA . TYR A 1 280 ? 15.621 -18.388 10.470 1.00 50.38 280 TYR A CA 1
ATOM 2301 C C . TYR A 1 280 ? 15.188 -19.254 9.273 1.00 50.38 280 TYR A C 1
ATOM 2303 O O . TYR A 1 280 ? 15.835 -20.242 8.934 1.00 50.38 280 TYR A O 1
ATOM 2311 N N . TYR A 1 281 ? 14.128 -18.860 8.561 1.00 54.88 281 TYR A N 1
ATOM 2312 C CA . TYR A 1 281 ? 13.690 -19.596 7.372 1.00 54.88 281 TYR A CA 1
ATOM 2313 C C . TYR A 1 281 ? 14.668 -19.474 6.199 1.00 54.88 281 TYR A C 1
ATOM 2315 O O . TYR A 1 281 ? 14.913 -20.460 5.504 1.00 54.88 281 TYR A O 1
ATOM 2323 N N . ASN A 1 282 ? 15.275 -18.304 5.996 1.00 51.09 282 ASN A N 1
ATOM 2324 C CA . ASN A 1 282 ? 16.325 -18.133 4.993 1.00 51.09 282 ASN A CA 1
ATOM 2325 C C . ASN A 1 282 ? 17.578 -18.959 5.325 1.00 51.09 282 ASN A C 1
ATOM 2327 O O . ASN A 1 282 ? 18.243 -19.438 4.408 1.00 51.09 282 ASN A O 1
ATOM 2331 N N . GLU A 1 283 ? 17.897 -19.145 6.608 1.00 53.28 283 GLU A N 1
ATOM 2332 C CA . GLU A 1 283 ? 18.978 -20.023 7.071 1.00 53.28 283 GLU A CA 1
ATOM 2333 C C . GLU A 1 283 ? 18.676 -21.486 6.730 1.00 53.28 283 GLU A C 1
ATOM 2335 O O . GLU A 1 283 ? 19.497 -22.118 6.070 1.00 53.28 283 GLU A O 1
ATOM 2340 N N . ILE A 1 284 ? 17.465 -21.981 7.016 1.00 53.53 284 ILE A N 1
ATOM 2341 C CA . ILE A 1 284 ? 17.023 -23.332 6.614 1.00 53.53 284 ILE A CA 1
ATOM 2342 C C . ILE A 1 284 ? 17.122 -23.530 5.090 1.00 53.53 284 ILE A C 1
ATOM 2344 O O . ILE A 1 284 ? 17.598 -24.565 4.613 1.00 53.53 284 ILE A O 1
ATOM 2348 N N . ILE A 1 285 ? 16.682 -22.545 4.298 1.00 48.62 285 ILE A N 1
ATOM 2349 C CA . ILE A 1 285 ? 16.782 -22.590 2.828 1.00 48.62 285 ILE A CA 1
ATOM 2350 C C . ILE A 1 285 ? 18.257 -22.599 2.393 1.00 48.62 285 ILE A C 1
ATOM 2352 O O . ILE A 1 285 ? 18.643 -23.343 1.489 1.00 48.62 285 ILE A O 1
ATOM 2356 N N . SER A 1 286 ? 19.101 -21.797 3.047 1.00 49.12 286 SER A N 1
ATOM 2357 C CA . SER A 1 286 ? 20.530 -21.699 2.750 1.00 49.12 286 SER A CA 1
ATOM 2358 C C . SER A 1 286 ? 21.307 -22.968 3.116 1.00 49.12 286 SER A C 1
ATOM 2360 O O . SER A 1 286 ? 22.211 -23.357 2.377 1.00 49.12 286 SER A O 1
ATOM 2362 N N . GLU A 1 287 ? 20.967 -23.643 4.210 1.00 51.62 287 GLU A N 1
ATOM 2363 C CA . GLU A 1 287 ? 21.564 -24.927 4.601 1.00 51.62 287 GLU A CA 1
ATOM 2364 C C . GLU A 1 287 ? 21.232 -26.032 3.589 1.00 51.62 287 GLU A C 1
ATOM 2366 O O . GLU A 1 287 ? 22.077 -26.862 3.253 1.00 51.62 287 GLU A O 1
ATOM 2371 N N . ASN A 1 288 ? 20.037 -25.981 2.997 1.00 47.22 288 ASN A N 1
ATOM 2372 C CA . ASN A 1 288 ? 19.605 -26.911 1.953 1.00 47.22 288 ASN A CA 1
ATOM 2373 C C . ASN A 1 288 ? 20.003 -26.480 0.529 1.00 47.22 288 ASN A C 1
ATOM 2375 O O . ASN A 1 288 ? 19.693 -27.167 -0.446 1.00 47.22 288 ASN A O 1
ATOM 2379 N N . LYS A 1 289 ? 20.739 -25.373 0.382 1.00 44.62 289 LYS A N 1
ATOM 2380 C CA . LYS A 1 289 ? 21.067 -24.739 -0.906 1.00 44.62 289 LYS A CA 1
ATOM 2381 C C . LYS A 1 289 ? 21.831 -25.635 -1.874 1.00 44.62 289 LYS A C 1
ATOM 2383 O O . LYS A 1 289 ? 21.661 -25.481 -3.079 1.00 44.62 289 LYS A O 1
ATOM 2388 N N . ASN A 1 290 ? 22.663 -26.555 -1.383 1.00 43.00 290 ASN A N 1
ATOM 2389 C CA . ASN A 1 290 ? 23.389 -27.498 -2.241 1.00 43.00 290 ASN A CA 1
ATOM 2390 C C . ASN A 1 290 ? 22.462 -28.577 -2.814 1.00 43.00 290 ASN A C 1
ATOM 2392 O O . ASN A 1 290 ? 22.515 -28.815 -4.014 1.00 43.00 290 ASN A O 1
ATOM 2396 N N . LYS A 1 291 ? 21.536 -29.119 -2.010 1.00 48.75 291 LYS A N 1
ATOM 2397 C CA . LYS A 1 291 ? 20.476 -30.022 -2.493 1.00 48.75 291 LYS A CA 1
ATOM 2398 C C . LYS A 1 291 ? 19.538 -29.319 -3.474 1.00 48.75 291 LYS A C 1
ATOM 2400 O O . LYS A 1 291 ? 19.209 -29.878 -4.512 1.00 48.75 291 LYS A O 1
ATOM 2405 N N . ILE A 1 292 ? 19.155 -28.073 -3.183 1.00 45.31 292 ILE A N 1
ATOM 2406 C CA . ILE A 1 292 ? 18.335 -27.251 -4.089 1.00 45.31 292 ILE A CA 1
ATOM 2407 C C . ILE A 1 292 ? 19.086 -26.994 -5.403 1.00 45.31 292 ILE A C 1
ATOM 2409 O O . ILE A 1 292 ? 18.513 -27.158 -6.472 1.00 45.31 292 ILE A O 1
ATOM 2413 N N . LYS A 1 293 ? 20.385 -26.670 -5.355 1.00 43.66 293 LYS A N 1
ATOM 2414 C CA . LYS A 1 293 ? 21.219 -26.502 -6.556 1.00 43.66 293 LYS A CA 1
ATOM 2415 C C . LYS A 1 293 ? 21.411 -27.790 -7.351 1.00 43.66 293 LYS A C 1
ATOM 2417 O O . LYS A 1 293 ? 21.434 -27.719 -8.572 1.00 43.66 293 LYS A O 1
ATOM 2422 N N . GLU A 1 294 ? 21.584 -28.940 -6.705 1.00 41.38 294 GLU A N 1
ATOM 2423 C CA . GLU A 1 294 ? 21.675 -30.240 -7.386 1.00 41.38 294 GLU A CA 1
ATOM 2424 C C . GLU A 1 294 ? 20.356 -30.599 -8.083 1.00 41.38 294 GLU A C 1
ATOM 2426 O O . GLU A 1 294 ? 20.367 -31.061 -9.227 1.00 41.38 294 GLU A O 1
ATOM 2431 N N . LEU A 1 295 ? 19.219 -30.290 -7.453 1.00 43.47 295 LEU A N 1
ATOM 2432 C CA . LEU A 1 295 ? 17.889 -30.402 -8.056 1.00 43.47 295 LEU A CA 1
ATOM 2433 C C . LEU A 1 295 ? 17.703 -29.415 -9.226 1.00 43.47 295 LEU A C 1
ATOM 2435 O O . LEU A 1 295 ? 17.262 -29.810 -10.297 1.00 43.47 295 LEU A O 1
ATOM 2439 N N . GLU A 1 296 ? 18.122 -28.154 -9.094 1.00 38.06 296 GLU A N 1
ATOM 2440 C CA . GLU A 1 296 ? 18.075 -27.176 -10.195 1.00 38.06 296 GLU A CA 1
ATOM 2441 C C . GLU A 1 296 ? 19.038 -27.522 -11.347 1.00 38.06 296 GLU A C 1
ATOM 2443 O O . GLU A 1 296 ? 18.774 -27.202 -12.508 1.00 38.06 296 GLU A O 1
ATOM 2448 N N . MET A 1 297 ? 20.194 -28.123 -11.049 1.00 35.25 297 MET A N 1
ATOM 2449 C CA . MET A 1 297 ? 21.184 -28.518 -12.053 1.00 35.25 297 MET A CA 1
ATOM 2450 C C . MET A 1 297 ? 20.743 -29.758 -12.822 1.00 35.25 297 MET A C 1
ATOM 2452 O O . MET A 1 297 ? 20.864 -29.750 -14.045 1.00 35.25 297 MET A O 1
ATOM 2456 N N . SER A 1 298 ? 20.199 -30.775 -12.147 1.00 35.84 298 SER A N 1
ATOM 2457 C CA . SER A 1 298 ? 19.591 -31.936 -12.815 1.00 35.84 298 SER A CA 1
ATOM 2458 C C . SER A 1 298 ? 18.471 -31.495 -13.770 1.00 35.84 298 SER A C 1
ATOM 2460 O O . SER A 1 298 ? 18.511 -31.862 -14.942 1.00 35.84 298 SER A O 1
ATOM 2462 N N . GLN A 1 299 ? 17.637 -30.536 -13.350 1.00 35.34 299 GLN A N 1
ATOM 2463 C CA . GLN A 1 299 ? 16.576 -29.928 -14.171 1.00 35.34 299 GLN A CA 1
ATOM 2464 C C . GLN A 1 299 ? 17.058 -29.107 -15.384 1.00 35.34 299 GLN A C 1
ATOM 2466 O O . GLN A 1 299 ? 16.351 -28.927 -16.380 1.00 35.34 299 GLN A O 1
ATOM 2471 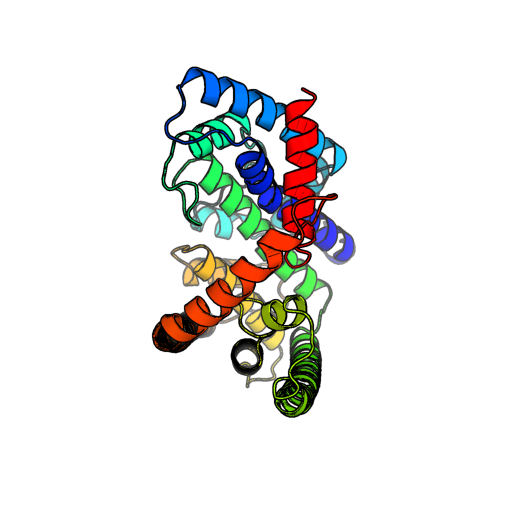N N . ARG A 1 300 ? 18.280 -28.559 -15.342 1.00 33.84 300 ARG A N 1
ATOM 2472 C CA . ARG A 1 300 ? 18.849 -27.779 -16.462 1.00 33.84 300 ARG A CA 1
ATOM 2473 C C . ARG A 1 300 ? 19.406 -28.649 -17.585 1.00 33.84 300 ARG A C 1
ATOM 2475 O O . ARG A 1 300 ? 19.558 -28.149 -18.706 1.00 33.84 300 ARG A O 1
ATOM 2482 N N . TYR A 1 301 ? 19.738 -29.910 -17.310 1.00 33.72 301 TYR A N 1
ATOM 2483 C CA . TYR A 1 301 ? 20.281 -30.813 -18.326 1.00 33.72 301 TYR A CA 1
ATOM 2484 C C . TYR A 1 301 ? 19.189 -31.409 -19.225 1.00 33.72 301 TYR A C 1
ATOM 2486 O O . TYR A 1 301 ? 19.444 -31.594 -20.415 1.00 33.72 301 TYR A O 1
ATOM 2494 N N . PHE A 1 302 ? 17.957 -31.568 -18.736 1.00 31.30 302 PHE A N 1
ATOM 2495 C CA . PHE A 1 302 ? 16.825 -32.044 -19.542 1.00 31.30 302 PHE A CA 1
ATOM 2496 C C . PHE A 1 302 ? 16.146 -30.928 -20.356 1.00 31.30 302 PHE A C 1
ATOM 2498 O O . PHE A 1 302 ? 15.847 -31.111 -21.538 1.00 31.30 302 PHE A O 1
ATOM 2505 N N . THR A 1 303 ? 16.025 -29.709 -19.818 1.00 32.12 303 THR A N 1
ATOM 2506 C CA . THR A 1 303 ? 15.475 -28.551 -20.566 1.00 32.12 303 THR A CA 1
ATOM 2507 C C . THR A 1 303 ? 16.348 -28.082 -21.741 1.00 32.12 303 THR A C 1
ATOM 2509 O O . THR A 1 303 ? 15.866 -27.372 -22.630 1.00 32.12 303 THR A O 1
ATOM 2512 N N . ARG A 1 304 ? 17.626 -28.485 -21.821 1.00 30.78 304 ARG A N 1
ATOM 2513 C CA . ARG A 1 304 ? 18.456 -28.248 -23.020 1.00 30.78 304 ARG A CA 1
ATOM 2514 C C . ARG A 1 304 ? 18.067 -29.134 -24.207 1.00 30.78 304 ARG A C 1
ATOM 2516 O O . ARG A 1 304 ? 18.278 -28.698 -25.337 1.00 30.78 304 ARG A O 1
ATOM 2523 N N . ALA A 1 305 ? 17.448 -30.295 -23.981 1.00 34.00 305 ALA A N 1
ATOM 2524 C CA . ALA A 1 305 ? 16.934 -31.145 -25.057 1.00 34.00 305 ALA A CA 1
ATOM 2525 C C . ALA A 1 305 ? 15.656 -30.570 -25.707 1.00 34.00 305 ALA A C 1
ATOM 2527 O O . ALA A 1 305 ? 15.405 -30.812 -26.884 1.00 34.00 305 ALA A O 1
ATOM 2528 N N . TYR A 1 306 ? 14.909 -29.720 -24.991 1.00 32.62 306 TYR A N 1
ATOM 2529 C CA . TYR A 1 306 ? 13.637 -29.135 -25.447 1.00 32.62 306 TYR A CA 1
ATOM 2530 C C . TYR A 1 306 ? 13.733 -27.696 -25.989 1.00 32.62 306 TYR A C 1
ATOM 2532 O O . TYR A 1 306 ? 12.728 -27.072 -26.312 1.00 32.62 306 TYR A O 1
ATOM 2540 N N . LYS A 1 307 ? 14.944 -27.142 -26.144 1.00 35.59 307 LYS A N 1
ATOM 2541 C CA . LYS A 1 307 ? 15.155 -25.755 -26.614 1.00 35.59 307 LYS A CA 1
ATOM 2542 C C . LYS A 1 307 ? 15.123 -25.555 -28.135 1.00 35.59 307 LYS A C 1
ATOM 2544 O O . LYS A 1 307 ? 15.340 -24.433 -28.590 1.00 35.59 307 LYS A O 1
ATOM 2549 N N . ARG A 1 308 ? 14.873 -26.600 -28.931 1.00 33.59 308 ARG A N 1
ATOM 2550 C CA . ARG A 1 308 ? 14.882 -26.513 -30.407 1.00 33.59 308 ARG A CA 1
ATOM 2551 C C . ARG A 1 308 ? 13.534 -26.202 -31.065 1.00 33.59 308 ARG A C 1
ATOM 2553 O O . ARG A 1 308 ? 13.514 -26.015 -32.275 1.00 33.59 308 ARG A O 1
ATOM 2560 N N . GLY A 1 309 ? 12.444 -26.051 -30.317 1.00 32.84 309 GLY A N 1
ATOM 2561 C CA . GLY A 1 309 ? 11.162 -25.651 -30.898 1.00 32.84 309 GLY A CA 1
ATOM 2562 C C . GLY A 1 309 ? 10.328 -24.827 -29.931 1.00 32.84 309 GLY A C 1
ATOM 2563 O O . GLY A 1 309 ? 9.837 -25.377 -28.962 1.00 32.84 309 GLY A O 1
ATOM 2564 N N . GLY A 1 310 ? 10.174 -23.531 -30.221 1.00 34.34 310 GLY A N 1
ATOM 2565 C CA . GLY A 1 310 ? 9.067 -22.694 -29.742 1.00 34.34 310 GLY A CA 1
ATOM 2566 C C . GLY A 1 310 ? 8.992 -22.409 -28.235 1.00 34.34 310 GLY A C 1
ATOM 2567 O O . GLY A 1 310 ? 8.732 -23.287 -27.433 1.00 34.34 310 GLY A O 1
ATOM 2568 N N . GLN A 1 311 ? 9.173 -21.133 -27.880 1.00 43.47 311 GLN A N 1
ATOM 2569 C CA . GLN A 1 311 ? 8.611 -20.431 -26.711 1.00 43.47 311 GLN A CA 1
ATOM 2570 C C . GLN A 1 311 ? 8.216 -21.262 -25.471 1.00 43.47 311 GLN A C 1
ATOM 2572 O O . GLN A 1 311 ? 7.138 -21.840 -25.432 1.00 43.47 311 GLN A O 1
ATOM 2577 N N . TYR A 1 312 ? 8.977 -21.134 -24.378 1.00 32.28 312 TYR A N 1
ATOM 2578 C CA . TYR A 1 312 ? 8.454 -21.417 -23.036 1.00 32.28 312 TYR A CA 1
ATOM 2579 C C . TYR A 1 312 ? 8.808 -20.291 -22.062 1.00 32.28 312 TYR A C 1
ATOM 2581 O O . TYR A 1 312 ? 9.964 -20.081 -21.689 1.00 32.28 312 TYR A O 1
ATOM 2589 N N . VAL A 1 313 ? 7.777 -19.534 -21.680 1.00 33.69 313 VAL A N 1
ATOM 2590 C CA . VAL A 1 313 ? 7.790 -18.561 -20.585 1.00 33.69 313 VAL A CA 1
ATOM 2591 C C . VAL A 1 313 ? 7.387 -19.313 -19.319 1.00 33.69 313 VAL A C 1
ATOM 2593 O O . VAL A 1 313 ? 6.312 -19.900 -19.261 1.00 33.69 313 VAL A O 1
ATOM 2596 N N . ASN A 1 314 ? 8.252 -19.296 -18.307 1.00 34.16 314 ASN A N 1
ATOM 2597 C CA . ASN A 1 314 ? 7.988 -19.900 -17.003 1.00 34.16 314 ASN A CA 1
ATOM 2598 C C . ASN A 1 314 ? 6.702 -19.285 -16.371 1.00 34.16 314 ASN A C 1
ATOM 2600 O O . ASN A 1 314 ? 6.666 -18.057 -16.199 1.00 34.16 314 ASN A O 1
ATOM 2604 N N . PRO A 1 315 ? 5.652 -20.067 -16.026 1.00 34.41 315 PRO A N 1
ATOM 2605 C CA . PRO A 1 315 ? 4.339 -19.521 -15.648 1.00 34.41 315 PRO A CA 1
ATOM 2606 C C . PRO A 1 315 ? 4.270 -18.844 -14.267 1.00 34.41 315 PRO A C 1
ATOM 2608 O O . PRO A 1 315 ? 3.291 -18.163 -13.964 1.00 34.41 315 PRO A O 1
ATOM 2611 N N . LEU A 1 316 ? 5.285 -18.977 -13.406 1.00 36.06 316 LEU A N 1
ATOM 2612 C CA . LEU A 1 316 ? 5.137 -18.690 -11.966 1.00 36.06 316 LEU A CA 1
ATOM 2613 C C . LEU A 1 316 ? 5.530 -17.269 -11.510 1.00 36.06 316 LEU A C 1
ATOM 2615 O O . LEU A 1 316 ? 5.795 -17.023 -10.336 1.00 36.06 316 LEU A O 1
ATOM 2619 N N . SER A 1 317 ? 5.435 -16.280 -12.406 1.00 45.22 317 SER A N 1
ATOM 2620 C CA . SER A 1 317 ? 5.112 -14.895 -12.009 1.00 45.22 317 SER A CA 1
ATOM 2621 C C . SER A 1 317 ? 4.252 -14.206 -13.079 1.00 45.22 317 SER A C 1
ATOM 2623 O O . SER A 1 317 ? 4.653 -13.235 -13.721 1.00 45.22 317 SER A O 1
ATOM 2625 N N . SER A 1 318 ? 3.061 -14.766 -13.314 1.00 53.75 318 SER A N 1
ATOM 2626 C CA . SER A 1 318 ? 2.205 -14.472 -14.475 1.00 53.75 318 SER A CA 1
ATOM 2627 C C . SER A 1 318 ? 2.023 -12.979 -14.755 1.00 53.75 318 SER A C 1
ATOM 2629 O O . SER A 1 318 ? 2.269 -12.538 -15.870 1.00 53.75 318 SER A O 1
ATOM 2631 N N . ARG A 1 319 ? 1.701 -12.159 -13.748 1.00 57.72 319 ARG A N 1
ATOM 2632 C CA . ARG A 1 319 ? 1.478 -10.720 -13.955 1.00 57.72 319 ARG A CA 1
ATOM 2633 C C . ARG A 1 319 ? 2.761 -9.919 -14.170 1.00 57.72 319 ARG A C 1
ATOM 2635 O O . ARG A 1 319 ? 2.809 -9.083 -15.065 1.00 57.72 319 ARG A O 1
ATOM 2642 N N . ARG A 1 320 ? 3.782 -10.126 -13.332 1.00 62.91 320 ARG A N 1
ATOM 2643 C CA . ARG A 1 320 ? 5.038 -9.362 -13.412 1.00 62.91 320 ARG A CA 1
ATOM 2644 C C . ARG A 1 320 ? 5.732 -9.625 -14.743 1.00 62.91 320 ARG A C 1
ATOM 2646 O O . ARG A 1 320 ? 6.123 -8.674 -15.411 1.00 62.91 320 ARG A O 1
ATOM 2653 N N . ASN A 1 321 ? 5.854 -10.895 -15.126 1.00 60.03 321 ASN A N 1
ATOM 2654 C CA . ASN A 1 321 ? 6.462 -11.281 -16.395 1.00 60.03 321 ASN A CA 1
ATOM 2655 C C . ASN A 1 321 ? 5.629 -10.776 -17.576 1.00 60.03 321 ASN A C 1
ATOM 2657 O O . ASN A 1 321 ? 6.196 -10.173 -18.480 1.00 60.03 321 ASN A O 1
ATOM 2661 N N . LEU A 1 322 ? 4.299 -10.927 -17.540 1.00 66.38 322 LEU A N 1
ATOM 2662 C CA . LEU A 1 322 ? 3.413 -10.398 -18.582 1.00 66.38 322 LEU A CA 1
ATOM 2663 C C . LEU A 1 322 ? 3.563 -8.881 -18.752 1.00 66.38 322 LEU A C 1
ATOM 2665 O O . LEU A 1 322 ? 3.690 -8.408 -19.876 1.00 66.38 322 LEU A O 1
ATOM 2669 N N . LEU A 1 323 ? 3.592 -8.119 -17.654 1.00 67.19 323 LEU A N 1
ATOM 2670 C CA . LEU A 1 323 ? 3.764 -6.666 -17.705 1.00 67.19 323 LEU A CA 1
ATOM 2671 C C . LEU A 1 323 ? 5.144 -6.269 -18.223 1.00 67.19 323 LEU A C 1
ATOM 2673 O O . LEU A 1 323 ? 5.234 -5.369 -19.048 1.00 67.19 323 LEU A O 1
ATOM 2677 N N . ILE A 1 324 ? 6.210 -6.956 -17.803 1.00 70.38 324 ILE A N 1
ATOM 2678 C CA . ILE A 1 324 ? 7.553 -6.727 -18.353 1.00 70.38 324 ILE A CA 1
ATOM 2679 C C . ILE A 1 324 ? 7.566 -7.013 -19.860 1.00 70.38 324 ILE A C 1
ATOM 2681 O O . ILE A 1 324 ? 8.121 -6.223 -20.616 1.00 70.38 324 ILE A O 1
ATOM 2685 N N . HIS A 1 325 ? 6.934 -8.100 -20.315 1.00 72.06 325 HIS A N 1
ATOM 2686 C CA . HIS A 1 325 ? 6.816 -8.417 -21.740 1.00 72.06 325 HIS A CA 1
ATOM 2687 C C . HIS A 1 325 ? 6.015 -7.361 -22.506 1.00 72.06 325 HIS A C 1
ATOM 2689 O O . HIS A 1 325 ? 6.450 -6.945 -23.578 1.00 72.06 325 HIS A O 1
ATOM 2695 N N . LYS A 1 326 ? 4.894 -6.894 -21.947 1.00 76.62 326 LYS A N 1
ATOM 2696 C CA . LYS A 1 326 ? 4.082 -5.823 -22.532 1.00 76.62 326 LYS A CA 1
ATOM 2697 C C . LYS A 1 326 ? 4.882 -4.527 -22.655 1.00 76.62 326 LYS A C 1
ATOM 2699 O O . LYS A 1 326 ? 4.966 -3.976 -23.745 1.00 76.62 326 LYS A O 1
ATOM 2704 N N . PHE A 1 327 ? 5.522 -4.079 -21.575 1.00 80.88 327 PHE A N 1
ATOM 2705 C CA . PHE A 1 327 ? 6.357 -2.877 -21.602 1.00 80.88 327 PHE A CA 1
ATOM 2706 C C . PHE A 1 327 ? 7.518 -3.011 -22.575 1.00 80.88 327 PHE A C 1
ATOM 2708 O O . PHE A 1 327 ? 7.812 -2.073 -23.299 1.00 80.88 327 PHE A O 1
ATOM 2715 N N . LYS A 1 328 ? 8.156 -4.180 -22.636 1.00 79.50 328 LYS A N 1
ATOM 2716 C CA . LYS A 1 328 ? 9.228 -4.442 -23.594 1.00 79.50 328 LYS A CA 1
ATOM 2717 C C . LYS A 1 328 ? 8.737 -4.303 -25.034 1.00 79.50 328 LYS A C 1
ATOM 2719 O O . LYS A 1 328 ? 9.398 -3.645 -25.824 1.00 79.50 328 LYS A O 1
ATOM 2724 N N . TYR A 1 329 ? 7.586 -4.893 -25.355 1.00 80.56 329 TYR A N 1
ATOM 2725 C CA . TYR A 1 329 ? 6.975 -4.754 -26.674 1.00 80.56 329 TYR A CA 1
ATOM 2726 C C . TYR A 1 329 ? 6.667 -3.2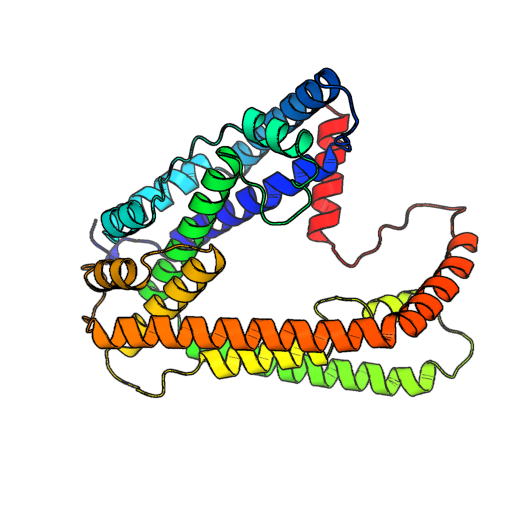86 -26.994 1.00 80.56 329 TYR A C 1
ATOM 2728 O O . TYR A 1 329 ? 6.988 -2.817 -28.077 1.00 80.56 329 TYR A O 1
ATOM 2736 N N . GLU A 1 330 ? 6.090 -2.534 -26.056 1.00 84.38 330 GLU A N 1
ATOM 2737 C CA . GLU A 1 330 ? 5.801 -1.109 -26.262 1.00 84.38 330 GLU A CA 1
ATOM 2738 C C . GLU A 1 330 ? 7.078 -0.262 -26.415 1.00 84.38 330 GLU A C 1
ATOM 2740 O O . GLU A 1 330 ? 7.109 0.625 -27.259 1.00 84.38 330 GLU A O 1
ATOM 2745 N N . LEU A 1 331 ? 8.147 -0.565 -25.669 1.00 82.81 331 LEU A N 1
ATOM 2746 C CA . LEU A 1 331 ? 9.449 0.113 -25.770 1.00 82.81 331 LEU A CA 1
ATOM 2747 C C . LEU A 1 331 ? 10.159 -0.154 -27.101 1.00 82.81 331 LEU A C 1
ATOM 2749 O O . LEU A 1 331 ? 10.859 0.723 -27.595 1.00 82.81 331 LEU A O 1
ATOM 2753 N N . GLU A 1 332 ? 10.012 -1.359 -27.658 1.00 81.38 332 GLU A N 1
ATOM 2754 C CA . GLU A 1 332 ? 10.600 -1.750 -28.948 1.00 81.38 332 GLU A CA 1
ATOM 2755 C C . GLU A 1 332 ? 9.857 -1.133 -30.148 1.00 81.38 332 GLU A C 1
ATOM 2757 O O . GLU A 1 332 ? 10.429 -1.056 -31.230 1.00 81.38 332 GLU A O 1
ATOM 2762 N N . ASN A 1 333 ? 8.612 -0.680 -29.954 1.00 80.81 333 ASN A N 1
ATOM 2763 C CA . ASN A 1 333 ? 7.755 -0.086 -30.988 1.00 80.81 333 ASN A CA 1
ATOM 2764 C C . ASN A 1 333 ? 7.578 1.445 -30.845 1.00 80.81 333 ASN A C 1
ATOM 2766 O O . ASN A 1 333 ? 6.663 2.013 -31.447 1.00 80.81 333 ASN A O 1
ATOM 2770 N N . LEU A 1 334 ? 8.425 2.099 -30.040 1.00 80.69 334 LEU A N 1
ATOM 2771 C CA . LEU A 1 334 ? 8.564 3.558 -29.921 1.00 80.69 334 LEU A CA 1
ATOM 2772 C C . LEU A 1 334 ? 9.810 4.045 -30.654 1.00 80.69 334 LEU A C 1
ATOM 2774 O O . LEU A 1 334 ? 9.701 5.119 -31.288 1.00 80.69 334 LEU A O 1
#

Organism: NCBI:txid1398203

pLDDT: mean 72.88, std 18.82, range [30.78, 94.31]

Sequence (334 aa):
MDVKSIDFDLINYHAGETLRFYWDIRLCMLASRTLSSDSIEDKKESAKKCEKILEKFAFDMKINESHKIINNFISTISINRALELLGIEYNSNVNFYEYSLSFLSNKQSKKINFDSYGFKQINDIRLLCVIVRHFAAYLAKFDLTRYFERKIIFLEEYKEKLNEVLELNTHWILSSNTNEDYHNIINGDSNLNPIVIDSKINTLKNELITKRDDETKRERILLSEIAKSLLAHKKNNIARVLTLISASPILNNYIDPRTISRIVKKTKESKEKEGNSLIYYNEIISENKNKIKELEMSQRYFTRAYKRGGQYVNPLSSRRNLLIHKFKYELENL

Foldseek 3Di:
DPPVPDDLVVLLVLLVLLLVLLVLLVLLLVLLPQALPDDLVSQLLSLVLSQVVSVVVCVVSVNVVSLVSLVVLCVVLPLVVLCVLLVQDQDPPQPSSQVSSQLSNDPCSVPPDRDDPSVSNSLSSNLSSQLSNLVSCLLVVPDVLVVLVVVLVVLVVLLVVLVVVVVVVVVVVVPPDDDLLVVCQELDPACRYSLNSVLVSVLSVLLNPCPDDDPCSSLLNSLLSSLLSCVVSVTPPSLVSSQSSLPGPSDPDRDDSVSSVVSNVSSVVSVVVSVVSVVVVVVVSVVCVVVVVVSVVVNVVVVVVVPPDDDDDSCRVPVSVVSSVVSSVSSVVD

Radius of gyration: 23.31 Å; chains: 1; bounding box: 50×62×57 Å